Protein AF-A0A6I2H4P9-F1 (afdb_monomer_lite)

pLDDT: mean 75.86, std 18.25, range [36.5, 96.69]

Foldseek 3Di:
DDLLVLLLVQLVVLLVLLVCLLVCLVVLCVLLVVPPCSVVSNVLSVQSNVLSVCSNPDPQNLVSLVSLLVSLVVVLVVLVVSQVPDDPNNVSSVVVNVVSVVSNVSSVVSNVVSVPDPCPPPPPPPPPPPDPPPDPDDDPPVPPPPCPVVPPDPPPPPPPPDDVVNVVVVVVVVCVVVVPDDPVPPPDDD

Secondary structure (DSSP, 8-state):
--HHHHHHHHHHHHHHHHHHHHHHHHHHHHHTT--S-HHHHHHHHHHHHHHHHHHHH-S-HHHHHHHHHHHHHHHHHHHHHHHHH--TTHHHHHHHHHHHHHHHHHHHHHHHHTT-S--------PPPPS---------GGGGTTSSTTS-------------HHHHHHHHHHHHHHHTPPPGGGGS---

Sequence (190 aa):
MDRNRLARGLGWMSVGLGLTDLVLAEGLCRRLALGRRAALVRVMGARELASGLGLLMSRRPRSWVLARVAGDALDLSLLGAALSRRRRARAWQLGTLAGAVGLTLLDVYAASTFAEGPRRPERARAPLPEDLSPAPYAPAESWRGSGLAEDVGVAHEETAEEDPAAREQRMREAQRRLGLPDPDSRVSHV

Structure (mmCIF, N/CA/C/O backbone):
data_AF-A0A6I2H4P9-F1
#
_entry.id   AF-A0A6I2H4P9-F1
#
loop_
_atom_site.group_PDB
_atom_site.id
_atom_site.type_symbol
_atom_site.label_atom_id
_atom_site.label_alt_id
_atom_site.label_comp_id
_atom_site.label_asym_id
_atom_site.label_entity_id
_atom_site.label_seq_id
_atom_site.pdbx_PDB_ins_code
_atom_site.Cartn_x
_atom_site.Cartn_y
_atom_site.Cartn_z
_atom_site.occupancy
_atom_site.B_iso_or_equiv
_atom_site.auth_seq_id
_atom_site.auth_comp_id
_atom_site.auth_asym_id
_atom_site.auth_atom_id
_atom_site.pdbx_PDB_model_num
ATOM 1 N N . MET A 1 1 ? 10.217 10.898 -16.338 1.00 60.75 1 MET A N 1
ATOM 2 C CA . MET A 1 1 ? 10.751 10.147 -15.180 1.00 60.75 1 MET A CA 1
ATOM 3 C C . MET A 1 1 ? 11.266 8.809 -15.686 1.00 60.75 1 MET A C 1
ATOM 5 O O . MET A 1 1 ? 10.540 8.160 -16.429 1.00 60.75 1 MET A O 1
ATOM 9 N N . ASP A 1 2 ? 12.490 8.408 -15.340 1.00 85.25 2 ASP A N 1
ATOM 10 C CA . ASP A 1 2 ? 13.051 7.135 -15.816 1.00 85.25 2 ASP A CA 1
ATOM 11 C C . ASP A 1 2 ? 12.233 5.945 -15.299 1.00 85.25 2 ASP A C 1
ATOM 13 O O . ASP A 1 2 ? 11.983 5.834 -14.094 1.00 85.25 2 ASP A O 1
ATOM 17 N N . ARG A 1 3 ? 11.883 5.006 -16.187 1.00 83.56 3 ARG A N 1
ATOM 18 C CA . ARG A 1 3 ? 11.150 3.768 -15.846 1.00 83.56 3 ARG A CA 1
ATOM 19 C C . ARG A 1 3 ? 11.810 2.993 -14.704 1.00 83.56 3 ARG A C 1
ATOM 21 O O . ARG A 1 3 ? 11.129 2.464 -13.829 1.00 83.56 3 ARG A O 1
ATOM 28 N N . ASN A 1 4 ? 13.142 2.972 -14.683 1.00 85.06 4 ASN A N 1
ATOM 29 C CA . ASN A 1 4 ? 13.912 2.269 -13.661 1.00 85.06 4 ASN A CA 1
ATOM 30 C C . ASN A 1 4 ? 13.857 2.981 -12.297 1.00 85.06 4 ASN A C 1
ATOM 32 O O . ASN A 1 4 ? 13.766 2.328 -11.259 1.00 85.06 4 ASN A O 1
ATOM 36 N N . ARG A 1 5 ? 13.852 4.322 -12.283 1.00 88.19 5 ARG A N 1
ATOM 37 C CA . ARG A 1 5 ? 13.673 5.106 -11.049 1.00 88.19 5 ARG A CA 1
ATOM 38 C C . ARG A 1 5 ? 12.261 4.936 -10.493 1.00 88.19 5 ARG A C 1
ATOM 40 O O . ARG A 1 5 ? 12.119 4.737 -9.292 1.00 88.19 5 ARG A O 1
ATOM 47 N N . LEU A 1 6 ? 11.245 4.945 -11.361 1.00 88.94 6 LEU A N 1
ATOM 48 C CA . LEU A 1 6 ? 9.854 4.705 -10.969 1.00 88.94 6 LEU A CA 1
ATOM 49 C C . LEU A 1 6 ? 9.678 3.309 -10.355 1.00 88.94 6 LEU A C 1
ATOM 51 O O . LEU A 1 6 ? 9.129 3.196 -9.264 1.00 88.94 6 LEU A O 1
ATOM 55 N N . ALA A 1 7 ? 10.213 2.261 -10.996 1.00 87.88 7 ALA A N 1
ATOM 56 C CA . ALA A 1 7 ? 10.183 0.904 -10.447 1.00 87.88 7 ALA A CA 1
ATOM 57 C C . ALA A 1 7 ? 10.887 0.821 -9.080 1.00 87.88 7 ALA A C 1
ATOM 59 O O . ALA A 1 7 ? 10.347 0.278 -8.122 1.00 87.88 7 ALA A O 1
ATOM 60 N N . ARG A 1 8 ? 12.077 1.410 -8.930 1.00 90.88 8 ARG A N 1
ATOM 61 C CA . ARG A 1 8 ? 12.774 1.386 -7.633 1.00 90.88 8 ARG A CA 1
ATOM 62 C C . ARG A 1 8 ? 12.010 2.148 -6.550 1.00 90.88 8 ARG A C 1
ATOM 64 O O . ARG A 1 8 ? 11.929 1.659 -5.428 1.00 90.88 8 ARG A O 1
ATOM 71 N N . GLY A 1 9 ? 11.426 3.298 -6.886 1.00 92.56 9 GLY A N 1
ATOM 72 C CA . GLY A 1 9 ? 10.600 4.082 -5.966 1.00 92.56 9 GLY A CA 1
ATOM 73 C C . GLY A 1 9 ? 9.381 3.302 -5.470 1.00 92.56 9 GLY A C 1
ATOM 74 O O . GLY A 1 9 ? 9.180 3.186 -4.265 1.00 92.56 9 GLY A O 1
ATOM 75 N N . LEU A 1 10 ? 8.626 2.692 -6.388 1.00 91.25 10 LEU A N 1
ATOM 76 C CA . LEU A 1 10 ? 7.474 1.847 -6.054 1.00 91.25 10 LEU A CA 1
ATOM 77 C C . LEU A 1 10 ? 7.875 0.608 -5.249 1.00 91.25 10 LEU A C 1
ATOM 79 O O . LEU A 1 10 ? 7.194 0.246 -4.293 1.00 91.25 10 LEU A O 1
ATOM 83 N N . GLY A 1 11 ? 8.999 -0.018 -5.602 1.00 91.62 11 GLY A N 1
ATOM 84 C CA . GLY A 1 11 ? 9.540 -1.164 -4.880 1.00 91.62 11 GLY A CA 1
ATOM 85 C C . GLY A 1 11 ? 9.829 -0.838 -3.415 1.00 91.62 11 GLY A C 1
ATOM 86 O O . GLY A 1 11 ? 9.332 -1.518 -2.519 1.00 91.62 11 GLY A O 1
ATOM 87 N N . TRP A 1 12 ? 10.562 0.249 -3.162 1.00 96.12 12 TRP A N 1
ATOM 88 C CA . TRP A 1 12 ? 10.866 0.698 -1.800 1.00 96.12 12 TRP A CA 1
ATOM 89 C C . TRP A 1 12 ? 9.635 1.173 -1.029 1.00 96.12 12 TRP A C 1
ATOM 91 O O . TRP A 1 12 ? 9.514 0.871 0.158 1.00 96.12 12 TRP A O 1
ATOM 101 N N . MET A 1 13 ? 8.701 1.856 -1.695 1.00 93.38 13 MET A N 1
ATOM 102 C CA . MET A 1 13 ? 7.420 2.243 -1.102 1.00 93.38 13 MET A CA 1
ATOM 103 C C . MET A 1 13 ? 6.644 1.012 -0.611 1.00 93.38 13 MET A C 1
ATOM 105 O O . MET A 1 13 ? 6.209 0.983 0.538 1.00 93.38 13 MET A O 1
ATOM 109 N N . SER A 1 14 ? 6.543 -0.031 -1.443 1.00 91.44 14 SER A N 1
ATOM 110 C CA . SER A 1 14 ? 5.907 -1.305 -1.079 1.00 91.44 14 SER A CA 1
ATOM 111 C C . SER A 1 14 ? 6.582 -1.962 0.121 1.00 91.44 14 SER A C 1
ATOM 113 O O . SER A 1 14 ? 5.910 -2.434 1.030 1.00 91.44 14 SER A O 1
ATOM 115 N N . VAL A 1 15 ? 7.919 -1.985 0.149 1.00 94.56 15 VAL A N 1
ATOM 116 C CA . VAL A 1 15 ? 8.663 -2.588 1.261 1.00 94.56 15 VAL A CA 1
ATOM 117 C C . VAL A 1 15 ? 8.363 -1.850 2.566 1.00 94.56 15 VAL A C 1
ATOM 119 O O . VAL A 1 15 ? 8.078 -2.488 3.579 1.00 94.56 15 VAL A O 1
ATOM 122 N N . GLY A 1 16 ? 8.369 -0.515 2.542 1.00 95.31 16 GLY A N 1
ATOM 123 C CA . GLY A 1 16 ? 8.036 0.300 3.710 1.00 95.31 16 GLY A CA 1
ATOM 124 C C . GLY A 1 16 ? 6.609 0.064 4.212 1.00 95.31 16 GLY A C 1
ATOM 125 O O . GLY A 1 16 ? 6.401 -0.135 5.412 1.00 95.31 16 GLY A O 1
ATOM 126 N N . LEU A 1 17 ? 5.630 0.035 3.305 1.00 92.25 17 LEU A N 1
ATOM 127 C CA . LEU A 1 17 ? 4.228 -0.223 3.647 1.00 92.25 17 LEU A CA 1
ATOM 128 C C . LEU A 1 17 ? 4.022 -1.645 4.169 1.00 92.25 17 LEU A C 1
ATOM 130 O O . LEU A 1 17 ? 3.444 -1.826 5.238 1.00 92.25 17 LEU A O 1
ATOM 134 N N . GLY A 1 18 ? 4.588 -2.639 3.483 1.00 92.44 18 GLY A N 1
ATOM 135 C CA . GLY A 1 18 ? 4.513 -4.037 3.883 1.00 92.44 18 GLY A CA 1
ATOM 136 C C . GLY A 1 18 ? 5.084 -4.281 5.278 1.00 92.44 18 GLY A C 1
ATOM 137 O O . GLY A 1 18 ? 4.447 -4.928 6.108 1.00 92.44 18 GLY A O 1
ATOM 138 N N . LEU A 1 19 ? 6.245 -3.694 5.587 1.00 96.50 19 LEU A N 1
ATOM 139 C CA . LEU A 1 19 ? 6.829 -3.746 6.932 1.00 96.50 19 LEU A CA 1
ATOM 140 C C . LEU A 1 19 ? 5.949 -3.051 7.974 1.00 96.50 19 LEU A C 1
ATOM 142 O O . LEU A 1 19 ? 5.775 -3.571 9.077 1.00 96.50 19 LEU A O 1
ATOM 146 N N . THR A 1 20 ? 5.376 -1.898 7.628 1.00 95.19 20 THR A N 1
ATOM 147 C CA . THR A 1 20 ? 4.478 -1.155 8.519 1.00 95.19 20 THR A CA 1
ATOM 148 C C . THR A 1 20 ? 3.259 -1.999 8.881 1.00 95.19 20 THR A C 1
ATOM 150 O O . THR A 1 20 ? 2.934 -2.122 10.061 1.00 95.19 20 THR A O 1
ATOM 153 N N . ASP A 1 21 ? 2.631 -2.646 7.904 1.00 92.56 21 ASP A N 1
ATOM 154 C CA . ASP A 1 21 ? 1.471 -3.507 8.128 1.00 92.56 21 ASP A CA 1
ATOM 155 C C . ASP A 1 21 ? 1.830 -4.772 8.915 1.00 92.56 21 ASP A C 1
ATOM 157 O O . ASP A 1 21 ? 1.076 -5.185 9.797 1.00 92.56 21 ASP A O 1
ATOM 161 N N . LEU A 1 22 ? 3.004 -5.362 8.676 1.00 94.44 22 LEU A N 1
ATOM 162 C CA . LEU A 1 22 ? 3.473 -6.534 9.419 1.00 94.44 22 LEU A CA 1
ATOM 163 C C . LEU A 1 22 ? 3.725 -6.226 10.902 1.00 94.44 22 LEU A C 1
ATOM 165 O O . LEU A 1 22 ? 3.290 -6.981 11.781 1.00 94.44 22 LEU A O 1
ATOM 169 N N . VAL A 1 23 ? 4.407 -5.112 11.182 1.00 96.69 23 VAL A N 1
ATOM 170 C CA . VAL A 1 23 ? 4.836 -4.730 12.536 1.00 96.69 23 VAL A CA 1
ATOM 171 C C . VAL A 1 23 ? 3.706 -4.045 13.306 1.00 96.69 23 VAL A C 1
ATOM 173 O O . VAL A 1 23 ? 3.479 -4.342 14.480 1.00 96.69 23 VAL A O 1
ATOM 176 N N . LEU A 1 24 ? 2.956 -3.151 12.657 1.00 95.50 24 LEU A N 1
ATOM 177 C CA . LEU A 1 24 ? 1.956 -2.295 13.301 1.00 95.50 24 LEU A CA 1
ATOM 178 C C . LEU A 1 24 ? 0.510 -2.774 13.116 1.00 95.50 24 LEU A C 1
ATOM 180 O O . LEU A 1 24 ? -0.407 -2.054 13.521 1.00 95.50 24 LEU A O 1
ATOM 184 N N . ALA A 1 25 ? 0.276 -3.984 12.593 1.00 93.12 25 ALA A N 1
ATOM 185 C CA . ALA A 1 25 ? -1.061 -4.544 12.352 1.00 93.12 25 ALA A CA 1
ATOM 186 C C . ALA A 1 25 ? -2.049 -4.361 13.518 1.00 93.12 25 ALA A C 1
ATOM 188 O O . ALA A 1 25 ? -3.186 -3.934 13.307 1.00 93.12 25 ALA A O 1
ATOM 189 N N . GLU A 1 26 ? -1.633 -4.650 14.757 1.00 92.69 26 GLU A N 1
ATOM 190 C CA . GLU A 1 26 ? -2.500 -4.487 15.935 1.00 92.69 26 GLU A CA 1
ATOM 191 C C . GLU A 1 26 ? -2.859 -3.014 16.177 1.00 92.69 26 GLU A C 1
ATOM 193 O O . GLU A 1 26 ? -4.002 -2.678 16.494 1.00 92.69 26 GLU A O 1
ATOM 198 N N . GLY A 1 27 ? -1.887 -2.113 16.014 1.00 92.25 27 GLY A N 1
ATOM 199 C CA . GLY A 1 27 ? -2.080 -0.672 16.163 1.00 92.25 27 GLY A CA 1
ATOM 200 C C . GLY A 1 27 ? -3.008 -0.105 15.092 1.00 92.25 27 GLY A C 1
ATOM 201 O O . GLY A 1 27 ? -3.932 0.644 15.417 1.00 92.25 27 GLY A O 1
ATOM 202 N N . LEU A 1 28 ? -2.815 -0.519 13.839 1.00 90.00 28 LEU A N 1
ATOM 203 C CA . LEU A 1 28 ? -3.669 -0.154 12.710 1.00 90.00 28 LEU A CA 1
ATOM 204 C C . LEU A 1 28 ? -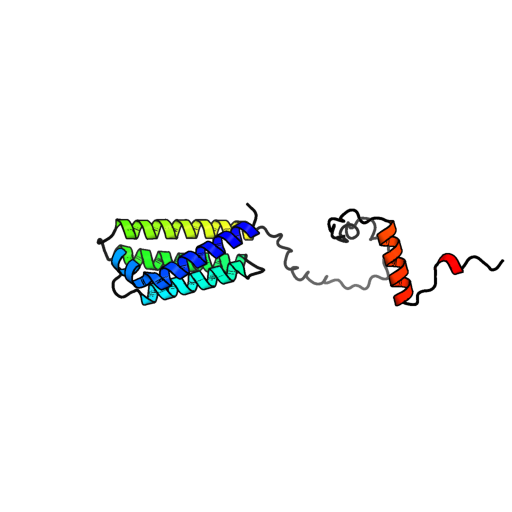5.100 -0.656 12.917 1.00 90.00 28 LEU A C 1
ATOM 206 O O . LEU A 1 28 ? -6.045 0.120 12.786 1.00 90.00 28 LEU A O 1
ATOM 210 N N . CYS A 1 29 ? -5.278 -1.907 13.350 1.00 90.94 29 CYS A N 1
ATOM 211 C CA . CYS A 1 29 ? -6.605 -2.455 13.633 1.00 90.94 29 CYS A CA 1
ATOM 212 C C . CYS A 1 29 ? -7.338 -1.692 14.742 1.00 90.94 29 CYS A C 1
ATOM 214 O O . CYS A 1 29 ? -8.551 -1.484 14.637 1.00 90.94 29 CYS A O 1
ATOM 216 N N . ARG A 1 30 ? -6.622 -1.243 15.783 1.00 90.56 30 ARG A N 1
ATOM 217 C CA . ARG A 1 30 ? -7.194 -0.385 16.832 1.00 90.56 30 ARG A CA 1
ATOM 218 C C . ARG A 1 30 ? -7.592 0.985 16.284 1.00 90.56 30 ARG A C 1
ATOM 220 O O . ARG A 1 30 ? -8.730 1.398 16.496 1.00 90.56 30 ARG A O 1
ATOM 227 N N . ARG A 1 31 ? -6.700 1.659 15.547 1.00 90.25 31 ARG A N 1
ATOM 228 C CA . ARG A 1 31 ? -6.951 2.998 14.977 1.00 90.25 31 ARG A CA 1
ATOM 229 C C . ARG A 1 31 ? -8.092 3.001 13.964 1.00 90.25 31 ARG A C 1
ATOM 231 O O . ARG A 1 31 ? -8.901 3.917 13.970 1.00 90.25 31 ARG A O 1
ATOM 238 N N . LEU A 1 32 ? -8.191 1.958 13.146 1.00 87.06 32 LEU A N 1
ATOM 239 C CA . LEU A 1 32 ? -9.218 1.810 12.112 1.00 87.06 32 LEU A CA 1
ATOM 240 C C . LEU A 1 32 ? -10.498 1.130 12.623 1.00 87.06 32 LEU A C 1
ATOM 242 O O . LEU A 1 32 ? -11.439 0.924 11.855 1.00 87.06 32 LEU A O 1
ATOM 246 N N . ALA A 1 33 ? -10.552 0.780 13.914 1.00 87.88 33 ALA A N 1
ATOM 247 C CA . ALA A 1 33 ? -11.660 0.066 14.546 1.00 87.88 33 ALA A CA 1
ATOM 248 C C . ALA A 1 33 ? -12.047 -1.249 13.826 1.00 87.88 33 ALA A C 1
ATOM 250 O O . ALA A 1 33 ? -13.223 -1.637 13.801 1.00 87.88 33 ALA A O 1
ATOM 251 N N . LEU A 1 34 ? -11.053 -1.956 13.272 1.00 84.81 34 LEU A N 1
ATOM 252 C CA . LEU A 1 34 ? -11.212 -3.186 12.483 1.00 84.81 34 LEU A CA 1
ATOM 253 C C . LEU A 1 34 ? -11.416 -4.449 13.340 1.00 84.81 34 LEU A C 1
ATOM 255 O O . LEU A 1 34 ? -11.795 -5.495 12.814 1.00 84.81 34 LEU A O 1
ATOM 259 N N . GLY A 1 35 ? -11.230 -4.363 14.660 1.00 84.31 35 GLY A N 1
ATOM 260 C CA . GLY A 1 35 ? -11.362 -5.506 15.570 1.00 84.31 35 GLY A CA 1
ATOM 261 C C . GLY A 1 35 ? -10.210 -6.504 15.421 1.00 84.31 35 GLY A C 1
ATOM 262 O O . GLY A 1 35 ? -9.077 -6.111 15.162 1.00 84.31 35 GLY A O 1
ATOM 263 N N . ARG A 1 36 ? -10.489 -7.805 15.575 1.00 86.12 36 ARG A N 1
ATOM 264 C CA . ARG A 1 36 ? -9.490 -8.894 15.513 1.00 86.12 36 ARG A CA 1
ATOM 265 C C . ARG A 1 36 ? -9.115 -9.259 14.067 1.00 86.12 36 ARG A C 1
ATOM 267 O O . ARG A 1 36 ? -9.276 -10.400 13.652 1.00 86.12 36 ARG A O 1
ATOM 274 N N . ARG A 1 37 ? -8.660 -8.278 13.283 1.00 90.06 37 ARG A N 1
ATOM 275 C CA . ARG A 1 37 ? -8.270 -8.443 11.866 1.00 90.06 37 ARG A CA 1
ATOM 276 C C . ARG A 1 37 ? -6.771 -8.281 11.619 1.00 90.06 37 ARG A C 1
ATOM 278 O O . ARG A 1 37 ? -6.349 -8.243 10.471 1.00 90.06 37 ARG A O 1
ATOM 285 N N . ALA A 1 38 ? -5.961 -8.237 12.673 1.00 91.31 38 ALA A N 1
ATOM 286 C CA . ALA A 1 38 ? -4.521 -8.030 12.557 1.00 91.31 38 ALA A CA 1
ATOM 287 C C . ALA A 1 38 ? -3.826 -9.108 11.708 1.00 91.31 38 ALA A C 1
ATOM 289 O O . ALA A 1 38 ? -2.879 -8.800 10.997 1.00 91.31 38 ALA A O 1
ATOM 290 N N . ALA A 1 39 ? -4.321 -10.351 11.714 1.00 93.69 39 ALA A N 1
ATOM 291 C CA . ALA A 1 39 ? -3.829 -11.399 10.817 1.00 93.69 39 ALA A CA 1
ATOM 292 C C . ALA A 1 39 ? -4.047 -11.052 9.333 1.00 93.69 39 ALA A C 1
ATOM 294 O O . ALA A 1 39 ? -3.128 -11.204 8.539 1.00 93.69 39 ALA A O 1
ATOM 295 N N . LEU A 1 40 ? -5.223 -10.521 8.973 1.00 91.44 40 LEU A N 1
ATOM 296 C CA . LEU A 1 40 ? -5.499 -10.076 7.604 1.00 91.44 40 LEU A CA 1
ATOM 297 C C . LEU A 1 40 ? -4.573 -8.923 7.211 1.00 91.44 40 LEU A C 1
ATOM 299 O O . LEU A 1 40 ? -3.965 -8.986 6.154 1.00 91.44 40 LEU A O 1
ATOM 303 N N . VAL A 1 41 ? -4.402 -7.923 8.085 1.00 92.12 41 VAL A N 1
ATOM 304 C CA . VAL A 1 41 ? -3.485 -6.794 7.830 1.00 92.12 41 VAL A CA 1
ATOM 305 C C . VAL A 1 41 ? -2.051 -7.282 7.602 1.00 92.12 41 VAL A C 1
ATOM 307 O O . VAL A 1 41 ? -1.408 -6.846 6.658 1.00 92.12 41 VAL A O 1
ATOM 310 N N . ARG A 1 42 ? -1.569 -8.257 8.385 1.00 94.94 42 ARG A N 1
ATOM 311 C CA . ARG A 1 42 ? -0.244 -8.867 8.172 1.00 94.94 42 ARG A CA 1
ATOM 312 C C . ARG A 1 42 ? -0.131 -9.590 6.830 1.00 94.94 42 ARG A C 1
ATOM 314 O O . ARG A 1 42 ? 0.917 -9.513 6.203 1.00 94.94 42 ARG A O 1
ATOM 321 N N . VAL A 1 43 ? -1.183 -10.277 6.378 1.00 94.69 43 VAL A N 1
ATOM 322 C CA . VAL A 1 43 ? -1.197 -10.921 5.052 1.00 94.69 43 VAL A CA 1
ATOM 323 C C . VAL A 1 43 ? -1.102 -9.875 3.941 1.00 94.69 43 VAL A C 1
ATOM 325 O O . VAL A 1 43 ? -0.316 -10.061 3.013 1.00 94.69 43 VAL A O 1
ATOM 328 N N . MET A 1 44 ? -1.825 -8.756 4.060 1.00 90.62 44 MET A N 1
ATOM 329 C CA . MET A 1 44 ? -1.710 -7.646 3.103 1.00 90.62 44 MET A CA 1
ATOM 330 C C . MET A 1 44 ? -0.295 -7.060 3.120 1.00 90.62 44 MET A C 1
ATOM 332 O O . MET A 1 44 ? 0.318 -6.901 2.069 1.00 90.62 44 MET A O 1
ATOM 336 N N . GLY A 1 45 ? 0.275 -6.865 4.313 1.00 92.44 45 GLY A N 1
ATOM 337 C CA . GLY A 1 45 ? 1.650 -6.402 4.468 1.00 92.44 45 GLY A CA 1
ATOM 338 C C . GLY A 1 45 ? 2.683 -7.345 3.847 1.00 92.44 45 GLY A C 1
ATOM 339 O O . GLY A 1 45 ? 3.599 -6.902 3.159 1.00 92.44 45 GLY A O 1
ATOM 340 N N . ALA A 1 46 ? 2.517 -8.660 4.015 1.00 95.50 46 ALA A N 1
ATOM 341 C CA . ALA A 1 46 ? 3.373 -9.660 3.376 1.00 95.50 46 ALA A CA 1
ATOM 342 C C . ALA A 1 46 ? 3.254 -9.628 1.842 1.00 95.50 46 ALA A C 1
ATOM 344 O O . ALA A 1 46 ? 4.268 -9.726 1.150 1.00 95.50 46 ALA A O 1
ATOM 345 N N . ARG A 1 47 ? 2.034 -9.458 1.308 1.00 93.12 47 ARG A N 1
ATOM 346 C CA . ARG A 1 47 ? 1.781 -9.297 -0.135 1.00 93.12 47 ARG A CA 1
ATOM 347 C C . ARG A 1 47 ? 2.503 -8.071 -0.689 1.00 93.12 47 ARG A C 1
ATOM 349 O O . ARG A 1 47 ? 3.134 -8.161 -1.743 1.00 93.12 47 ARG A O 1
ATOM 356 N N . GLU A 1 48 ? 2.410 -6.948 0.012 1.00 92.00 48 GLU A N 1
ATOM 357 C CA . GLU A 1 48 ? 3.019 -5.687 -0.404 1.00 92.00 48 GLU A CA 1
ATOM 358 C C . GLU A 1 48 ? 4.551 -5.782 -0.335 1.00 92.00 48 GLU A C 1
ATOM 360 O O . GLU A 1 48 ? 5.242 -5.479 -1.304 1.00 92.00 48 GLU A O 1
ATOM 365 N N . LEU A 1 49 ? 5.098 -6.375 0.730 1.00 93.44 49 LEU A N 1
ATOM 366 C CA . LEU A 1 49 ? 6.529 -6.669 0.831 1.00 93.44 49 LEU A CA 1
ATOM 367 C C . LEU A 1 49 ? 7.017 -7.542 -0.340 1.00 93.44 49 LEU A C 1
ATOM 369 O O . LEU A 1 49 ? 8.008 -7.211 -0.991 1.00 93.44 49 LEU A O 1
ATOM 373 N N . ALA A 1 50 ? 6.311 -8.638 -0.632 1.00 92.69 50 ALA A N 1
ATOM 374 C CA . ALA A 1 50 ? 6.658 -9.546 -1.723 1.00 92.69 50 ALA A CA 1
ATOM 375 C C . ALA A 1 50 ? 6.597 -8.848 -3.090 1.00 92.69 50 ALA A C 1
ATOM 377 O O . ALA A 1 50 ? 7.491 -9.031 -3.916 1.00 92.69 50 ALA A O 1
ATOM 378 N N . SER A 1 51 ? 5.583 -8.008 -3.310 1.00 89.44 51 SER A N 1
ATOM 379 C CA . SER A 1 51 ? 5.431 -7.231 -4.544 1.00 89.44 51 SER A CA 1
ATOM 380 C C . SER A 1 51 ? 6.543 -6.188 -4.698 1.00 89.44 51 SER A C 1
ATOM 382 O O . SER A 1 51 ? 7.076 -6.019 -5.794 1.00 89.44 51 SER A O 1
ATOM 384 N N . GLY A 1 52 ? 6.949 -5.539 -3.602 1.00 90.56 52 GLY A N 1
ATOM 385 C CA . GLY A 1 52 ? 8.076 -4.607 -3.562 1.00 90.56 52 GLY A CA 1
ATOM 386 C C . GLY A 1 52 ? 9.408 -5.253 -3.892 1.00 90.56 52 GLY A C 1
ATOM 387 O O . GLY A 1 52 ? 10.126 -4.778 -4.772 1.00 90.56 52 GLY A O 1
ATOM 388 N N . LEU A 1 53 ? 9.717 -6.368 -3.226 1.00 93.06 53 LEU A N 1
ATOM 389 C CA . LEU A 1 53 ? 10.915 -7.158 -3.509 1.00 93.06 53 LEU A CA 1
ATOM 390 C C . LEU A 1 53 ? 10.906 -7.663 -4.955 1.00 93.06 53 LEU A C 1
ATOM 392 O O . LEU A 1 53 ? 11.911 -7.548 -5.655 1.00 93.06 53 LEU A O 1
ATOM 396 N N . GLY A 1 54 ? 9.750 -8.123 -5.438 1.00 89.62 54 GLY A N 1
ATOM 397 C CA . GLY A 1 54 ? 9.540 -8.488 -6.832 1.00 89.62 54 GLY A CA 1
ATOM 398 C C . GLY A 1 54 ? 9.856 -7.344 -7.797 1.00 89.62 54 GLY A C 1
ATOM 399 O O . GLY A 1 54 ? 10.597 -7.549 -8.756 1.00 89.62 54 GLY A O 1
ATOM 400 N N . LEU A 1 55 ? 9.386 -6.121 -7.527 1.00 89.06 55 LEU A N 1
ATOM 401 C CA . LEU A 1 55 ? 9.707 -4.942 -8.345 1.00 89.06 55 LEU A CA 1
ATOM 402 C C . LEU A 1 55 ? 11.208 -4.615 -8.335 1.00 89.06 55 LEU A C 1
ATOM 404 O O . LEU A 1 55 ? 11.765 -4.293 -9.382 1.00 89.06 55 LEU A O 1
ATOM 408 N N . LEU A 1 56 ? 11.853 -4.696 -7.167 1.00 91.12 56 LEU A N 1
ATOM 409 C CA . LEU A 1 56 ? 13.271 -4.361 -6.993 1.00 91.12 56 LEU A CA 1
ATOM 410 C C . LEU A 1 56 ? 14.208 -5.381 -7.653 1.00 91.12 56 LEU A C 1
ATOM 412 O O . LEU A 1 56 ? 15.284 -5.008 -8.119 1.00 91.12 56 LEU A O 1
ATOM 416 N N . MET A 1 5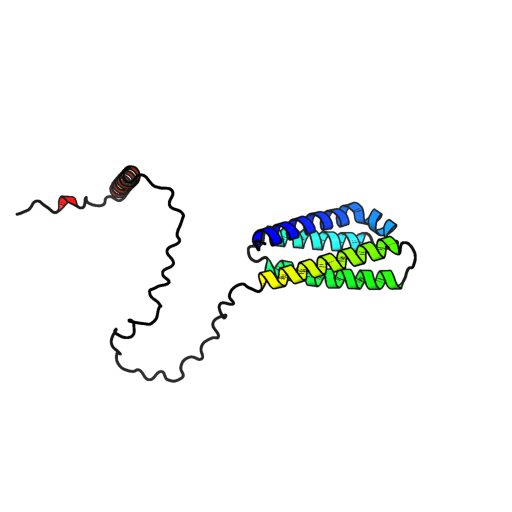7 ? 13.808 -6.652 -7.691 1.00 90.19 57 MET A N 1
ATOM 417 C CA . MET A 1 57 ? 14.627 -7.754 -8.205 1.00 90.19 57 MET A CA 1
ATOM 418 C C . MET A 1 57 ? 14.299 -8.124 -9.660 1.00 90.19 57 MET A C 1
ATOM 420 O O . MET A 1 57 ? 15.070 -8.835 -10.308 1.00 90.19 57 MET A O 1
ATOM 424 N N . SER A 1 58 ? 13.159 -7.680 -10.195 1.00 83.25 58 SER A N 1
ATOM 425 C CA . SER A 1 58 ? 12.687 -8.119 -11.508 1.00 83.25 58 SER A CA 1
ATOM 426 C C . SER A 1 58 ? 13.312 -7.350 -12.668 1.00 83.25 58 SER A C 1
ATOM 428 O O . SER A 1 58 ? 13.307 -6.124 -12.723 1.00 83.25 58 SER A O 1
ATOM 430 N N . ARG A 1 59 ? 13.723 -8.100 -13.696 1.00 78.06 59 ARG A N 1
ATOM 431 C CA . ARG A 1 59 ? 14.068 -7.564 -15.026 1.00 78.06 59 ARG A CA 1
ATOM 432 C C . ARG A 1 59 ? 12.831 -7.184 -15.856 1.00 78.06 59 ARG A C 1
ATOM 434 O O . ARG A 1 59 ? 12.956 -6.548 -16.896 1.00 78.06 59 ARG A O 1
ATOM 441 N N . ARG A 1 60 ? 11.634 -7.599 -15.421 1.00 80.50 60 ARG A N 1
ATOM 442 C CA . ARG A 1 60 ? 10.330 -7.318 -16.046 1.00 80.50 60 ARG A CA 1
ATOM 443 C C . ARG A 1 60 ? 9.395 -6.677 -15.008 1.00 80.50 60 ARG A C 1
ATOM 445 O O . ARG A 1 60 ? 8.574 -7.378 -14.410 1.00 80.50 60 ARG A O 1
ATOM 452 N N . PRO A 1 61 ? 9.508 -5.361 -14.761 1.00 84.12 61 PRO A N 1
ATOM 453 C CA . PRO A 1 61 ? 8.751 -4.679 -13.707 1.00 84.12 61 PRO A CA 1
ATOM 454 C C . PRO A 1 61 ? 7.236 -4.658 -13.965 1.00 84.12 61 PRO A C 1
ATOM 456 O O . PRO A 1 61 ? 6.454 -4.686 -13.020 1.00 84.12 61 PRO A O 1
ATOM 459 N N . ARG A 1 62 ? 6.805 -4.696 -15.236 1.00 86.44 62 ARG A N 1
ATOM 460 C CA . ARG A 1 62 ? 5.388 -4.615 -15.636 1.00 86.44 62 ARG A CA 1
ATOM 461 C C . ARG A 1 62 ? 4.485 -5.631 -14.928 1.00 86.44 62 ARG A C 1
ATOM 463 O O . ARG A 1 62 ? 3.422 -5.253 -14.449 1.00 86.44 62 ARG A O 1
ATOM 470 N N . SER A 1 63 ? 4.886 -6.901 -14.870 1.00 87.44 63 SER A N 1
ATOM 471 C CA . SER A 1 63 ? 4.052 -7.962 -14.285 1.00 87.44 63 SER A CA 1
ATOM 472 C C . SER A 1 63 ? 3.808 -7.739 -12.796 1.00 87.44 63 SER A C 1
ATOM 474 O O . SER A 1 63 ? 2.703 -7.954 -12.310 1.00 87.44 63 SER A O 1
ATOM 476 N N . TRP A 1 64 ? 4.823 -7.250 -12.085 1.00 89.94 64 TRP A N 1
ATOM 477 C CA . TRP A 1 64 ? 4.715 -6.956 -10.664 1.00 89.94 64 TRP A CA 1
ATOM 478 C C . TRP A 1 64 ? 3.895 -5.695 -10.390 1.00 89.94 64 TRP A C 1
ATOM 480 O O . TRP A 1 64 ? 3.118 -5.680 -9.444 1.00 89.94 64 TRP A O 1
ATOM 490 N N . VAL A 1 65 ? 3.984 -4.670 -11.244 1.00 88.12 65 VAL A N 1
ATOM 491 C CA . VAL A 1 65 ? 3.105 -3.493 -11.141 1.00 88.12 65 VAL A CA 1
ATOM 492 C C . VAL A 1 65 ? 1.641 -3.881 -11.356 1.00 88.12 65 VAL A C 1
ATOM 494 O O . VAL A 1 65 ? 0.779 -3.463 -10.594 1.00 88.12 65 VAL A O 1
ATOM 497 N N . LEU A 1 66 ? 1.341 -4.740 -12.334 1.00 89.50 66 LEU A N 1
ATOM 498 C CA . LEU A 1 66 ? -0.024 -5.243 -12.524 1.00 89.50 66 LEU A CA 1
ATOM 499 C C . LEU A 1 66 ? -0.512 -6.073 -11.328 1.00 89.50 66 LEU A C 1
ATOM 501 O O . LEU A 1 66 ? -1.672 -5.954 -10.940 1.00 89.50 66 LEU A O 1
ATOM 505 N N . ALA A 1 67 ? 0.368 -6.875 -10.718 1.00 88.38 67 ALA A N 1
ATOM 506 C CA . ALA A 1 67 ? 0.045 -7.607 -9.496 1.00 88.38 67 ALA A CA 1
ATOM 507 C C . ALA A 1 67 ? -0.302 -6.658 -8.334 1.00 88.38 67 ALA A C 1
ATOM 509 O O . ALA A 1 67 ? -1.228 -6.943 -7.575 1.00 88.38 67 ALA A O 1
ATOM 510 N N . ARG A 1 68 ? 0.386 -5.511 -8.232 1.00 90.25 68 ARG A N 1
ATOM 511 C CA . ARG A 1 68 ? 0.053 -4.457 -7.263 1.00 90.25 68 ARG A CA 1
ATOM 512 C C . ARG A 1 68 ? -1.320 -3.852 -7.528 1.00 90.25 68 ARG A C 1
ATOM 514 O O . ARG A 1 68 ? -2.137 -3.866 -6.622 1.00 90.25 68 ARG A O 1
ATOM 521 N N . VAL A 1 69 ? -1.621 -3.447 -8.767 1.00 90.25 69 VAL A N 1
ATOM 522 C CA . VAL A 1 69 ? -2.946 -2.903 -9.137 1.00 90.25 69 VAL A CA 1
ATOM 523 C C . VAL A 1 69 ? -4.073 -3.874 -8.771 1.00 90.25 69 VAL A C 1
ATOM 525 O O . VAL A 1 69 ? -5.076 -3.474 -8.182 1.00 90.25 69 VAL A O 1
ATOM 528 N N . ALA A 1 70 ? -3.912 -5.158 -9.108 1.00 89.12 70 ALA A N 1
ATOM 529 C CA . ALA A 1 70 ? -4.896 -6.183 -8.765 1.00 89.12 70 ALA A CA 1
ATOM 530 C C . ALA A 1 70 ? -5.057 -6.329 -7.245 1.00 89.12 70 ALA A C 1
ATOM 532 O O . ALA A 1 70 ? -6.168 -6.489 -6.743 1.00 89.12 70 ALA A O 1
ATOM 533 N N . GLY A 1 71 ? -3.949 -6.251 -6.517 1.00 87.56 71 GLY A N 1
ATOM 534 C CA . GLY A 1 71 ? -3.944 -6.261 -5.069 1.00 87.56 71 GLY A CA 1
ATOM 535 C C . GLY A 1 71 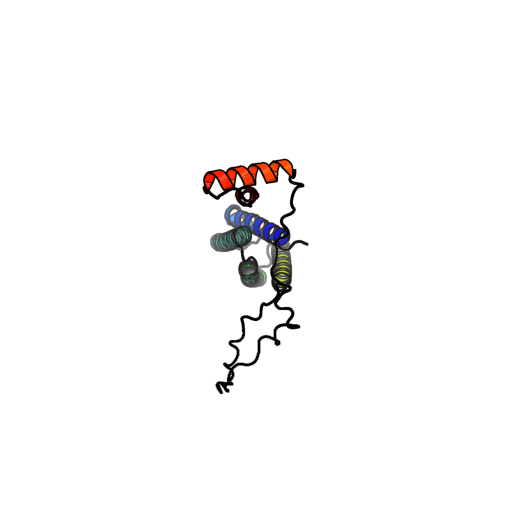? -4.637 -5.055 -4.447 1.00 87.56 71 GLY A C 1
ATOM 536 O O . GLY A 1 71 ? -5.522 -5.232 -3.622 1.00 87.56 71 GLY A O 1
ATOM 537 N N . ASP A 1 72 ? -4.330 -3.844 -4.894 1.00 90.56 72 ASP A N 1
ATOM 538 C CA . ASP A 1 72 ? -4.967 -2.628 -4.395 1.00 90.56 72 ASP A CA 1
ATOM 539 C C . ASP A 1 72 ? -6.481 -2.632 -4.631 1.00 90.56 72 ASP A C 1
ATOM 541 O O . ASP A 1 72 ? -7.252 -2.182 -3.783 1.00 90.56 72 ASP A O 1
ATOM 545 N N . ALA A 1 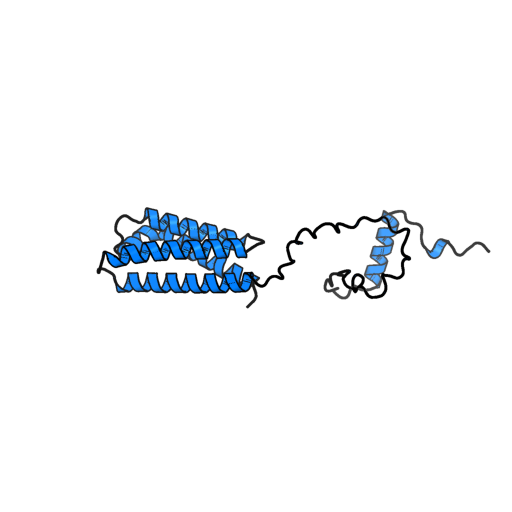73 ? -6.939 -3.203 -5.749 1.00 90.44 73 ALA A N 1
ATOM 546 C CA . ALA A 1 73 ? -8.364 -3.397 -5.994 1.00 90.44 73 ALA A CA 1
ATOM 547 C C . ALA A 1 73 ? -9.015 -4.302 -4.927 1.00 90.44 73 ALA A C 1
ATOM 549 O O . ALA A 1 73 ? -10.130 -4.022 -4.471 1.00 90.44 73 ALA A O 1
ATOM 550 N N . LEU A 1 74 ? -8.322 -5.358 -4.484 1.00 90.19 74 LEU A N 1
ATOM 551 C CA . LEU A 1 74 ? -8.776 -6.203 -3.373 1.00 90.19 74 LEU A CA 1
ATOM 552 C C . LEU A 1 74 ? -8.767 -5.431 -2.046 1.00 90.19 74 LEU A C 1
ATOM 554 O O . LEU A 1 74 ? -9.741 -5.508 -1.291 1.00 90.19 74 LEU A O 1
ATOM 558 N N . ASP A 1 75 ? -7.718 -4.652 -1.784 1.00 89.19 75 ASP A N 1
ATOM 559 C CA . ASP A 1 75 ? -7.549 -3.870 -0.555 1.00 89.19 75 ASP A CA 1
ATOM 560 C C . ASP A 1 75 ? -8.668 -2.828 -0.422 1.00 89.19 75 ASP A C 1
ATOM 562 O O . ASP A 1 75 ? -9.325 -2.735 0.620 1.00 89.19 75 ASP A O 1
ATOM 566 N N . LEU A 1 76 ? -8.961 -2.108 -1.509 1.00 91.31 76 LEU A N 1
ATOM 567 C CA . LEU A 1 76 ? -10.059 -1.147 -1.603 1.00 91.31 76 LEU A CA 1
ATOM 568 C C . LEU A 1 76 ? -11.424 -1.815 -1.430 1.00 91.31 76 LEU A C 1
ATOM 570 O O . LEU A 1 76 ? -12.284 -1.271 -0.733 1.00 91.31 76 LEU A O 1
ATOM 574 N N . SER A 1 77 ? -11.622 -3.005 -2.000 1.00 89.88 77 SER A N 1
ATOM 575 C CA . SER A 1 77 ? -12.862 -3.773 -1.831 1.00 89.88 77 SER A CA 1
ATOM 576 C C . SER A 1 77 ? -13.077 -4.160 -0.366 1.00 89.88 77 SER A C 1
ATOM 578 O O . SER A 1 77 ? -14.163 -3.970 0.194 1.00 89.88 77 SER A O 1
ATOM 580 N N . LEU A 1 78 ? -12.021 -4.646 0.294 1.00 86.56 78 LEU A N 1
ATOM 581 C CA . LEU A 1 78 ? -12.057 -5.026 1.702 1.00 86.56 78 LEU A CA 1
ATOM 582 C C . LEU A 1 78 ? -12.275 -3.809 2.612 1.00 86.56 78 LEU A C 1
ATOM 584 O O . LEU A 1 78 ? -13.048 -3.880 3.576 1.00 86.56 78 LEU A O 1
ATOM 588 N N . LEU A 1 79 ? -11.623 -2.688 2.304 1.00 86.00 79 LEU A N 1
ATOM 589 C CA . LEU A 1 79 ? -11.751 -1.449 3.059 1.00 86.00 79 LEU A CA 1
ATOM 590 C C . LEU A 1 79 ? -13.132 -0.810 2.873 1.00 86.00 79 LEU A C 1
ATOM 592 O O . LEU A 1 79 ? -13.743 -0.393 3.857 1.00 86.00 79 LEU A O 1
ATOM 596 N N . GLY A 1 80 ? -13.674 -0.814 1.654 1.00 86.38 80 GLY A N 1
ATOM 597 C CA . GLY A 1 80 ? -15.042 -0.383 1.358 1.00 86.38 80 GLY A CA 1
ATOM 598 C C . GLY A 1 80 ? -16.079 -1.206 2.129 1.00 86.38 80 GLY A C 1
ATOM 599 O O . GLY A 1 80 ? -16.962 -0.652 2.793 1.00 86.38 80 GLY A O 1
ATOM 600 N N . ALA A 1 81 ? -15.910 -2.532 2.160 1.00 83.88 81 ALA A N 1
ATOM 601 C CA . ALA A 1 81 ? -16.746 -3.411 2.971 1.00 83.88 81 ALA A CA 1
ATOM 602 C C . ALA A 1 81 ? -16.622 -3.105 4.478 1.00 83.88 81 ALA A C 1
ATOM 604 O O . ALA A 1 81 ? -17.623 -3.126 5.199 1.00 83.88 81 ALA A O 1
ATOM 605 N N . ALA A 1 82 ? -15.423 -2.780 4.973 1.00 80.31 82 ALA A N 1
ATOM 606 C CA . ALA A 1 82 ? -15.212 -2.404 6.373 1.00 80.31 82 ALA A CA 1
ATOM 607 C C . ALA A 1 82 ? -15.859 -1.050 6.735 1.00 80.31 82 ALA A C 1
ATOM 609 O O . ALA A 1 82 ? -16.496 -0.939 7.788 1.00 80.31 82 ALA A O 1
ATOM 610 N N . LEU A 1 83 ? -15.751 -0.057 5.848 1.00 79.88 83 LEU A N 1
ATOM 611 C CA . LEU A 1 83 ? -16.306 1.295 5.985 1.00 79.88 83 LEU A CA 1
ATOM 612 C C . LEU A 1 83 ? -17.838 1.324 6.030 1.00 79.88 83 LEU A C 1
ATOM 614 O O . LEU A 1 83 ? -18.425 2.138 6.748 1.00 79.88 83 LEU A O 1
ATOM 618 N N . SER A 1 84 ? -18.494 0.422 5.296 1.00 77.88 84 SER A N 1
ATOM 619 C CA . SER A 1 84 ? -19.961 0.332 5.265 1.00 77.88 84 SER A CA 1
ATOM 620 C C . SER A 1 84 ? -20.575 -0.064 6.617 1.00 77.88 84 SER A C 1
ATOM 622 O O . SER A 1 84 ? -21.708 0.305 6.920 1.00 77.88 84 SER A O 1
ATOM 624 N N . ARG A 1 85 ? -19.822 -0.775 7.472 1.00 71.38 85 ARG A N 1
ATOM 625 C CA . ARG A 1 85 ? -20.347 -1.389 8.705 1.00 71.38 85 ARG A CA 1
ATOM 626 C C . ARG A 1 85 ? -20.103 -0.570 9.972 1.00 71.38 85 ARG A C 1
ATOM 628 O O . ARG A 1 85 ? -20.680 -0.900 11.007 1.00 71.38 85 ARG A O 1
ATOM 635 N N . ARG A 1 86 ? -19.223 0.442 9.961 1.00 67.38 86 ARG A N 1
ATOM 636 C CA . ARG A 1 86 ? -18.791 1.140 11.191 1.00 67.38 86 ARG A CA 1
ATOM 637 C C . ARG A 1 86 ? -18.609 2.642 10.977 1.00 67.38 86 ARG A C 1
ATOM 639 O O . ARG A 1 86 ? -17.994 3.074 10.014 1.00 67.38 86 ARG A O 1
ATOM 646 N N . ARG A 1 87 ? -19.110 3.450 11.921 1.00 69.81 87 ARG A N 1
ATOM 647 C CA . ARG A 1 87 ? -18.918 4.918 11.933 1.00 69.81 87 ARG A CA 1
ATOM 648 C C . ARG A 1 87 ? -17.825 5.402 12.894 1.00 69.81 87 ARG A C 1
ATOM 650 O O . ARG A 1 87 ? -17.470 6.576 12.857 1.00 69.81 87 ARG A O 1
ATOM 657 N N . ARG A 1 88 ? -17.274 4.526 13.744 1.00 75.12 88 ARG A N 1
ATOM 658 C CA . ARG A 1 88 ? -16.135 4.867 14.617 1.00 75.12 88 ARG A CA 1
ATOM 659 C C . ARG A 1 88 ? -14.851 4.964 13.788 1.00 75.12 88 ARG A C 1
ATOM 661 O O . ARG A 1 88 ? -14.635 4.118 12.930 1.00 75.12 88 ARG A O 1
ATOM 668 N N . ALA A 1 89 ? -14.021 5.967 14.087 1.00 82.56 89 ALA A N 1
ATOM 669 C CA . ALA A 1 89 ? -12.744 6.255 13.420 1.00 82.56 89 ALA A CA 1
ATOM 670 C C . ALA A 1 89 ? -12.832 6.656 11.931 1.00 82.56 89 ALA A C 1
ATOM 672 O O . ALA A 1 89 ? -11.896 6.436 11.164 1.00 82.56 89 ALA A O 1
ATOM 673 N N . ARG A 1 90 ? -13.934 7.297 11.522 1.00 85.25 90 ARG A N 1
ATOM 674 C CA . ARG A 1 90 ? -14.216 7.624 10.114 1.00 85.25 90 ARG A CA 1
ATOM 675 C C . ARG A 1 90 ? -13.129 8.465 9.436 1.00 85.25 90 ARG A C 1
ATOM 677 O O . ARG A 1 90 ? -12.812 8.194 8.289 1.00 85.25 90 ARG A O 1
ATOM 684 N N . ALA A 1 91 ? -12.517 9.418 10.144 1.00 89.06 91 ALA A N 1
ATOM 685 C CA . ALA A 1 91 ? -11.409 10.215 9.607 1.00 89.06 91 ALA A CA 1
ATOM 686 C C . ALA A 1 91 ? -10.193 9.348 9.234 1.00 89.06 91 ALA A C 1
ATOM 688 O O . ALA A 1 91 ? -9.688 9.442 8.121 1.00 89.06 91 ALA A O 1
ATOM 689 N N . TRP A 1 92 ? -9.775 8.446 10.129 1.00 88.50 92 TRP A N 1
ATOM 690 C CA . TRP A 1 92 ? -8.680 7.509 9.862 1.00 88.50 92 TRP A CA 1
ATOM 691 C C . TRP A 1 92 ? -9.014 6.559 8.716 1.00 88.50 92 TRP A C 1
ATOM 693 O O . TRP A 1 92 ? -8.188 6.349 7.838 1.00 88.50 92 TRP A O 1
ATOM 703 N N . GLN A 1 93 ? -10.233 6.020 8.692 1.00 88.75 93 GLN A N 1
ATOM 704 C CA . GLN A 1 93 ? -10.647 5.092 7.642 1.00 88.75 93 GLN A CA 1
ATOM 705 C C . GLN A 1 93 ? -10.736 5.767 6.265 1.00 88.75 93 GLN A C 1
ATOM 707 O O . GLN A 1 93 ? -10.329 5.170 5.272 1.00 88.75 93 GLN A O 1
ATOM 712 N N . LEU A 1 94 ? -11.229 7.010 6.198 1.00 90.06 94 LEU A N 1
ATOM 713 C CA . LEU A 1 94 ? -11.223 7.807 4.969 1.00 90.06 94 LEU A CA 1
ATOM 714 C C . LEU A 1 94 ? -9.797 8.157 4.534 1.00 90.06 94 LEU A C 1
ATOM 716 O O . LEU A 1 94 ? -9.509 8.098 3.346 1.00 90.06 94 LEU A O 1
ATOM 720 N N . GLY A 1 95 ? -8.901 8.458 5.479 1.00 91.56 95 GLY A N 1
ATOM 721 C CA . GLY A 1 95 ? -7.483 8.677 5.194 1.00 91.56 95 GLY A CA 1
ATOM 722 C C . GLY A 1 95 ? -6.810 7.439 4.598 1.00 91.56 95 GLY A C 1
ATOM 723 O O . GLY A 1 95 ? -6.138 7.541 3.578 1.00 91.56 95 GLY A O 1
ATOM 724 N N . THR A 1 96 ? -7.047 6.256 5.175 1.00 90.38 96 THR A N 1
ATOM 725 C CA . THR A 1 96 ? -6.547 4.987 4.622 1.00 90.38 96 THR A CA 1
ATOM 726 C C . THR A 1 96 ? -7.135 4.700 3.244 1.00 90.38 96 THR A C 1
ATOM 728 O O . THR A 1 96 ? -6.401 4.275 2.360 1.00 90.38 96 THR A O 1
ATOM 731 N N . LEU A 1 97 ? -8.426 4.976 3.028 1.00 91.19 97 LEU A N 1
ATOM 732 C CA . LEU A 1 97 ? -9.059 4.808 1.719 1.00 91.19 97 LEU A CA 1
ATOM 733 C C . LEU A 1 97 ? -8.446 5.743 0.677 1.00 91.19 97 LEU A C 1
ATOM 735 O O . LEU A 1 97 ? -8.090 5.292 -0.404 1.00 91.19 97 LEU A O 1
ATOM 739 N N . ALA A 1 98 ? -8.298 7.025 1.007 1.00 92.31 98 ALA A N 1
ATOM 740 C CA . ALA A 1 98 ? -7.691 8.007 0.118 1.00 92.31 98 ALA A CA 1
ATOM 741 C C . ALA A 1 98 ? -6.238 7.640 -0.216 1.00 92.31 98 ALA A C 1
ATOM 743 O O . ALA A 1 98 ? -5.843 7.715 -1.377 1.00 92.31 98 ALA A O 1
ATOM 744 N N . GLY A 1 99 ? -5.468 7.189 0.780 1.00 91.44 99 GLY A N 1
ATOM 745 C CA . GLY A 1 99 ? -4.106 6.697 0.581 1.00 91.44 99 GLY A CA 1
ATOM 746 C C . GLY A 1 99 ? -4.055 5.487 -0.352 1.00 91.44 99 GLY A C 1
ATOM 747 O O . GLY A 1 99 ? -3.281 5.494 -1.305 1.00 91.44 99 GLY A O 1
ATOM 748 N N . ALA A 1 100 ? -4.921 4.494 -0.126 1.00 90.69 100 ALA A N 1
ATOM 749 C CA . ALA A 1 100 ? -5.015 3.309 -0.975 1.00 90.69 100 ALA A CA 1
ATOM 750 C C . ALA A 1 100 ? -5.395 3.673 -2.419 1.00 90.69 100 ALA A C 1
ATOM 752 O O . ALA A 1 100 ? -4.717 3.248 -3.343 1.00 90.69 100 ALA A O 1
ATOM 753 N N . VAL A 1 101 ? -6.398 4.539 -2.622 1.00 92.94 101 VAL A N 1
ATOM 754 C CA . VAL A 1 101 ? -6.774 5.031 -3.962 1.00 92.94 101 VAL A CA 1
ATOM 755 C C . VAL A 1 101 ? -5.607 5.758 -4.634 1.00 92.94 101 VAL A C 1
ATOM 757 O O . VAL A 1 101 ? -5.354 5.546 -5.817 1.00 92.94 101 VAL A O 1
ATOM 760 N N . GLY A 1 102 ? -4.881 6.601 -3.894 1.00 92.75 102 GLY A N 1
ATOM 761 C CA . GLY A 1 102 ? -3.701 7.295 -4.410 1.00 92.75 102 GLY A CA 1
ATOM 762 C C . GLY A 1 102 ? -2.614 6.329 -4.885 1.00 92.75 102 GLY A C 1
ATOM 763 O O . GLY A 1 102 ? -2.062 6.519 -5.969 1.00 92.75 102 GLY A O 1
ATOM 764 N N . LEU A 1 103 ? -2.359 5.266 -4.117 1.00 90.81 103 LEU A N 1
ATOM 765 C CA . LEU A 1 103 ? -1.450 4.187 -4.506 1.00 90.81 103 LEU A CA 1
ATOM 766 C C . LEU A 1 103 ? -1.921 3.470 -5.770 1.00 90.81 103 LEU A C 1
ATOM 768 O O . LEU A 1 103 ? -1.142 3.331 -6.709 1.00 90.81 103 LEU A O 1
ATOM 772 N N . THR A 1 104 ? -3.208 3.128 -5.844 1.00 91.88 104 THR A N 1
ATOM 773 C CA . THR A 1 104 ? -3.772 2.445 -7.013 1.00 91.88 104 THR A CA 1
ATOM 774 C C . THR A 1 104 ? -3.622 3.286 -8.273 1.00 91.88 104 THR A C 1
ATOM 776 O O . THR A 1 104 ? -3.254 2.772 -9.327 1.00 91.88 104 THR A O 1
ATOM 779 N N . LEU A 1 105 ? -3.881 4.594 -8.183 1.00 93.19 105 LEU A N 1
ATOM 780 C CA . LEU A 1 105 ? -3.705 5.517 -9.305 1.00 93.19 105 LEU A CA 1
ATOM 781 C C . LEU A 1 105 ? -2.240 5.599 -9.740 1.00 93.19 105 LEU A C 1
ATOM 783 O O . LEU A 1 105 ? -1.955 5.591 -10.939 1.00 93.19 105 LEU A O 1
ATOM 787 N N . LEU A 1 106 ? -1.315 5.639 -8.779 1.00 91.44 106 LEU A N 1
ATOM 788 C CA . LEU A 1 106 ? 0.115 5.629 -9.060 1.00 91.44 106 LEU A CA 1
ATOM 789 C C . LEU A 1 106 ? 0.550 4.314 -9.727 1.00 91.44 106 LEU A C 1
ATOM 791 O O . LEU A 1 106 ? 1.331 4.346 -10.679 1.00 91.44 106 LEU A O 1
ATOM 795 N N . ASP A 1 107 ? 0.011 3.178 -9.289 1.00 91.25 107 ASP A N 1
ATOM 796 C CA . ASP A 1 107 ? 0.295 1.864 -9.865 1.00 91.25 107 ASP A CA 1
ATOM 797 C C . ASP A 1 107 ? -0.299 1.708 -11.274 1.00 91.25 107 ASP A C 1
ATOM 799 O O . ASP A 1 107 ? 0.360 1.169 -12.165 1.00 91.25 107 ASP A O 1
ATOM 803 N N . VAL A 1 108 ? -1.492 2.252 -11.536 1.00 90.75 108 VAL A N 1
ATOM 804 C CA . VAL A 1 108 ? -2.082 2.313 -12.887 1.00 90.75 108 VAL A CA 1
ATOM 805 C C . VAL A 1 108 ? -1.249 3.202 -13.811 1.00 90.75 108 VAL A C 1
ATOM 807 O O . VAL A 1 108 ? -0.967 2.812 -14.947 1.00 90.75 108 VAL A O 1
ATOM 810 N N . TYR A 1 109 ? -0.804 4.363 -13.325 1.00 91.38 109 TYR A N 1
ATOM 811 C CA . TYR A 1 109 ? 0.112 5.231 -14.063 1.00 91.38 109 TYR A CA 1
ATOM 812 C C . TYR A 1 109 ? 1.434 4.515 -14.364 1.00 91.38 109 TYR A C 1
ATOM 814 O O . TYR A 1 109 ? 1.925 4.518 -15.491 1.00 91.38 109 TYR A O 1
ATOM 822 N N . ALA A 1 110 ? 2.003 3.816 -13.387 1.00 88.62 110 ALA A N 1
ATOM 823 C CA . ALA A 1 110 ? 3.197 3.022 -13.612 1.00 88.62 110 ALA A CA 1
ATOM 824 C C . ALA A 1 110 ? 2.942 1.923 -14.659 1.00 88.62 110 ALA A C 1
ATOM 826 O O . ALA A 1 110 ? 3.725 1.770 -15.598 1.00 88.62 110 ALA A O 1
ATOM 827 N N . ALA A 1 111 ? 1.815 1.212 -14.580 1.00 87.69 111 ALA A N 1
ATOM 828 C CA . ALA A 1 111 ? 1.452 0.168 -15.533 1.00 87.69 111 ALA A CA 1
ATOM 829 C C . ALA A 1 111 ? 1.322 0.692 -16.973 1.00 87.69 111 ALA A C 1
ATOM 831 O O . ALA A 1 111 ? 1.704 -0.028 -17.903 1.00 87.69 111 ALA A O 1
ATOM 832 N N . SER A 1 112 ? 0.825 1.918 -17.175 1.00 86.88 112 SER A N 1
ATOM 833 C CA . SER A 1 112 ? 0.767 2.540 -18.504 1.00 86.88 112 SER A CA 1
ATOM 834 C C . SER A 1 112 ? 2.162 2.916 -19.011 1.00 86.88 112 SER A C 1
ATOM 836 O O . SER A 1 112 ? 2.506 2.550 -20.134 1.00 86.88 112 SER A O 1
ATOM 838 N N . THR A 1 113 ? 3.030 3.484 -18.166 1.00 84.69 113 THR A N 1
ATOM 839 C CA . THR A 1 113 ? 4.417 3.809 -18.564 1.00 84.69 113 THR A CA 1
ATOM 840 C C . THR A 1 113 ? 5.248 2.573 -18.923 1.00 84.69 113 THR A C 1
ATOM 842 O O . THR A 1 113 ? 6.092 2.626 -19.819 1.00 84.69 113 THR A O 1
ATOM 845 N N . PHE A 1 114 ? 5.002 1.428 -18.274 1.00 79.94 114 PHE A N 1
ATOM 846 C CA . PHE A 1 114 ? 5.645 0.154 -18.616 1.00 79.94 114 PHE A CA 1
ATOM 847 C C . PHE A 1 114 ? 4.984 -0.569 -19.805 1.00 79.94 114 PHE A C 1
ATOM 849 O O . PHE A 1 114 ? 5.504 -1.596 -20.242 1.00 79.94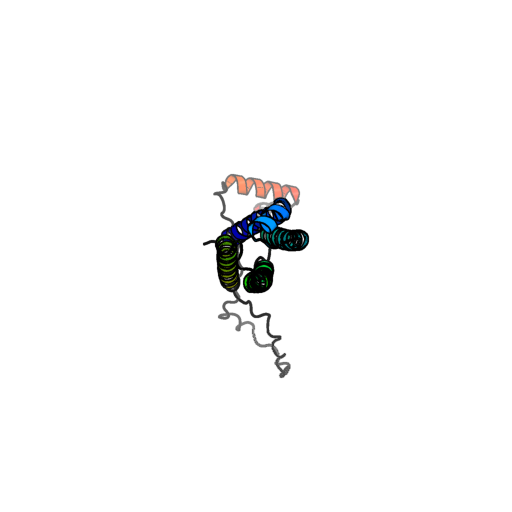 114 PHE A O 1
ATOM 856 N N . ALA A 1 115 ? 3.839 -0.100 -20.318 1.00 69.25 115 ALA A N 1
ATOM 857 C CA . ALA A 1 115 ? 3.180 -0.669 -21.502 1.00 69.25 115 ALA A CA 1
ATOM 858 C C . ALA A 1 115 ? 3.852 -0.240 -22.815 1.00 69.25 115 ALA A C 1
ATOM 860 O O . ALA A 1 115 ? 3.791 -0.965 -23.803 1.00 69.25 115 ALA A O 1
ATOM 861 N N . GLU A 1 116 ? 4.521 0.909 -22.803 1.00 59.06 116 GLU A N 1
ATOM 862 C CA . GLU A 1 116 ? 5.163 1.561 -23.948 1.00 59.06 116 GLU A CA 1
ATOM 863 C C . GLU A 1 116 ? 6.579 1.017 -24.247 1.00 59.06 116 GLU A C 1
ATOM 865 O O . GLU A 1 116 ? 7.483 1.747 -24.656 1.00 59.06 116 GLU A O 1
ATOM 870 N N . GLY A 1 117 ? 6.847 -0.264 -23.993 1.00 49.84 117 GLY A N 1
ATOM 871 C CA . GLY A 1 117 ? 7.932 -0.938 -24.713 1.00 49.84 117 GLY A CA 1
ATOM 872 C C . GLY A 1 117 ? 7.445 -1.187 -26.138 1.00 49.84 117 GLY A C 1
ATOM 873 O O . GLY A 1 117 ? 6.260 -1.508 -26.270 1.00 49.84 117 GLY A O 1
ATOM 874 N N . PRO A 1 118 ? 8.275 -1.066 -27.195 1.00 40.12 118 PRO A N 1
ATOM 875 C CA . PRO A 1 118 ? 7.861 -1.515 -28.513 1.00 40.12 118 PRO A CA 1
ATOM 876 C C . PRO A 1 118 ? 7.323 -2.923 -28.325 1.00 40.12 118 PRO A C 1
ATOM 878 O O . PRO A 1 118 ? 8.044 -3.822 -27.877 1.00 40.12 118 PRO A O 1
ATOM 881 N N . ARG A 1 119 ? 6.033 -3.111 -28.608 1.00 43.75 119 ARG A N 1
ATOM 882 C CA . ARG A 1 119 ? 5.547 -4.433 -28.945 1.00 43.75 119 ARG A CA 1
ATOM 883 C C . ARG A 1 119 ? 6.386 -4.769 -30.165 1.00 43.75 119 ARG A C 1
ATOM 885 O O . ARG A 1 119 ? 6.039 -4.353 -31.260 1.00 43.75 119 ARG A O 1
ATOM 892 N N . ARG A 1 120 ? 7.522 -5.458 -29.993 1.00 41.88 120 ARG A N 1
ATOM 893 C CA . ARG A 1 120 ? 7.943 -6.373 -31.045 1.00 41.88 120 ARG A CA 1
ATOM 894 C C . ARG A 1 120 ? 6.684 -7.199 -31.220 1.00 41.88 120 ARG A C 1
ATOM 896 O O . ARG A 1 120 ? 6.299 -7.821 -30.223 1.00 41.88 120 ARG A O 1
ATOM 903 N N . PRO A 1 121 ? 5.964 -7.078 -32.351 1.00 44.44 121 PRO A N 1
ATOM 904 C CA . PRO A 1 121 ? 4.881 -7.994 -32.600 1.00 44.44 121 PRO A CA 1
ATOM 905 C C . PRO A 1 121 ? 5.536 -9.345 -32.378 1.00 44.44 121 PRO A C 1
ATOM 907 O O . PRO A 1 121 ? 6.535 -9.672 -33.025 1.00 44.44 121 PRO A O 1
ATOM 910 N N . GLU A 1 122 ? 5.091 -10.031 -31.325 1.00 49.94 122 GLU A N 1
ATOM 911 C CA . GLU A 1 122 ? 5.220 -11.466 -31.215 1.00 49.94 122 GLU A CA 1
ATOM 912 C C . GLU A 1 122 ? 4.875 -11.915 -32.610 1.00 49.94 122 GLU A C 1
ATOM 914 O O . GLU A 1 122 ? 3.747 -11.644 -33.023 1.00 49.94 122 GLU A O 1
ATOM 919 N N . ARG A 1 123 ? 5.907 -12.314 -33.377 1.00 48.00 123 ARG A N 1
ATOM 920 C CA . ARG A 1 123 ? 5.802 -12.544 -34.811 1.00 48.00 123 ARG A CA 1
ATOM 921 C C . ARG A 1 123 ? 4.546 -13.367 -34.926 1.00 48.00 123 ARG A C 1
ATOM 923 O O . ARG A 1 123 ? 4.552 -14.526 -34.506 1.00 48.00 123 ARG A O 1
ATOM 930 N N . ALA A 1 124 ? 3.470 -12.727 -35.392 1.00 49.47 124 ALA A N 1
ATOM 931 C CA . ALA A 1 124 ? 2.311 -13.431 -35.861 1.00 49.47 124 ALA A CA 1
ATOM 932 C C . ALA A 1 124 ? 2.966 -14.456 -36.755 1.00 49.47 124 ALA A C 1
ATOM 934 O O . ALA A 1 124 ? 3.763 -14.057 -37.613 1.00 49.47 124 ALA A O 1
ATOM 935 N N . ARG A 1 125 ? 2.828 -15.739 -36.400 1.00 52.00 125 ARG A N 1
ATOM 936 C CA . ARG A 1 125 ? 3.278 -16.827 -37.254 1.00 52.00 125 ARG A CA 1
ATOM 937 C C . ARG A 1 125 ? 2.794 -16.398 -38.621 1.00 52.00 125 ARG A C 1
ATOM 939 O O . ARG A 1 125 ? 1.582 -16.321 -38.816 1.00 52.00 125 ARG A O 1
ATOM 946 N N . ALA A 1 126 ? 3.717 -15.934 -39.463 1.00 53.19 126 ALA A N 1
ATOM 947 C CA . ALA A 1 126 ? 3.345 -15.525 -40.793 1.00 53.19 126 ALA A CA 1
ATOM 948 C C . ALA A 1 126 ? 2.665 -16.779 -41.331 1.00 53.19 126 ALA A C 1
ATOM 950 O O . ALA A 1 126 ? 3.231 -17.867 -41.137 1.00 53.19 126 ALA A O 1
ATOM 951 N N . PRO A 1 127 ? 1.437 -16.692 -41.867 1.00 51.38 127 PRO A N 1
ATOM 952 C CA . PRO A 1 127 ? 0.926 -17.799 -42.648 1.00 51.38 127 PRO A CA 1
ATOM 953 C C . PRO A 1 127 ? 2.067 -18.165 -43.592 1.00 51.38 127 PRO A C 1
ATOM 955 O O . PRO A 1 127 ? 2.614 -17.275 -44.253 1.00 51.38 127 PRO A O 1
ATOM 958 N N . LEU A 1 128 ? 2.538 -19.413 -43.523 1.00 61.88 128 LEU A N 1
ATOM 959 C CA . LEU A 1 128 ? 3.515 -19.884 -44.494 1.00 61.88 128 LEU A CA 1
ATOM 960 C C . LEU A 1 128 ? 2.935 -19.512 -45.864 1.00 61.88 128 LEU A C 1
ATOM 962 O O . LEU A 1 128 ? 1.743 -19.766 -46.060 1.00 61.88 128 LEU A O 1
ATOM 966 N N . PRO A 1 129 ? 3.698 -18.852 -46.753 1.00 53.31 129 PRO A N 1
ATOM 967 C CA . PRO A 1 129 ? 3.211 -18.574 -48.092 1.00 53.31 129 PRO A CA 1
ATOM 968 C C . PRO A 1 129 ? 2.715 -19.895 -48.673 1.00 53.31 129 PRO A C 1
ATOM 970 O O . PRO A 1 129 ? 3.453 -20.881 -48.698 1.00 53.31 129 PRO A O 1
ATOM 973 N N . GLU A 1 130 ? 1.440 -19.941 -49.048 1.00 56.69 130 GLU A N 1
ATOM 974 C CA . GLU A 1 130 ? 0.790 -21.151 -49.558 1.00 56.69 130 GLU A CA 1
ATOM 975 C C . GLU A 1 130 ? 1.241 -21.468 -51.001 1.00 56.69 130 GLU A C 1
ATOM 977 O O . GLU A 1 130 ? 0.735 -22.388 -51.633 1.00 56.69 130 GLU A O 1
ATOM 982 N N . ASP A 1 131 ? 2.244 -20.748 -51.517 1.00 51.22 131 ASP A N 1
ATOM 983 C CA . ASP A 1 131 ? 2.843 -20.925 -52.834 1.00 51.22 131 ASP A CA 1
ATOM 984 C C . ASP A 1 131 ? 4.354 -21.213 -52.767 1.00 51.22 131 ASP A C 1
ATOM 986 O O . ASP A 1 131 ? 5.198 -20.526 -53.339 1.00 51.22 131 ASP A O 1
ATOM 990 N N . LEU A 1 132 ? 4.726 -22.341 -52.163 1.00 54.44 132 LEU A N 1
ATOM 991 C CA . LEU A 1 132 ? 5.994 -22.993 -52.508 1.00 54.44 132 LEU A CA 1
ATOM 992 C C . LEU A 1 132 ? 5.904 -23.594 -53.923 1.00 54.44 132 LEU A C 1
ATOM 994 O O . LEU A 1 132 ? 5.903 -24.808 -54.110 1.00 54.44 132 LEU A O 1
ATOM 998 N N . SER A 1 133 ? 5.848 -22.730 -54.936 1.00 53.78 133 SER A N 1
ATOM 999 C CA . SER A 1 133 ? 6.353 -23.074 -56.260 1.00 53.78 133 SER A CA 1
ATOM 1000 C C . SER A 1 133 ? 7.869 -22.864 -56.220 1.00 53.78 133 SER A C 1
ATOM 1002 O O . SER A 1 133 ? 8.312 -21.761 -55.885 1.00 53.78 133 SER A O 1
ATOM 1004 N N . PRO A 1 134 ? 8.701 -23.883 -56.493 1.00 45.53 134 PRO A N 1
ATOM 1005 C CA . PRO A 1 134 ? 10.146 -23.722 -56.477 1.00 45.53 134 PRO A CA 1
ATOM 1006 C C . PRO A 1 134 ? 10.555 -22.900 -57.704 1.00 45.53 134 PRO A C 1
ATOM 1008 O O . PRO A 1 134 ? 10.869 -23.444 -58.760 1.00 45.53 134 PRO A O 1
ATOM 1011 N N . ALA A 1 135 ? 10.523 -21.574 -57.582 1.00 52.19 135 ALA A N 1
ATOM 1012 C CA . ALA A 1 135 ? 11.079 -20.698 -58.598 1.00 52.19 135 ALA A CA 1
ATOM 1013 C C . ALA A 1 135 ? 12.604 -20.921 -58.648 1.00 52.19 135 ALA A C 1
ATOM 1015 O O . ALA A 1 135 ? 13.275 -20.812 -57.615 1.00 52.19 135 ALA A O 1
ATOM 1016 N N . PRO A 1 136 ? 13.177 -21.255 -59.817 1.00 51.81 136 PRO A N 1
ATOM 1017 C CA . PRO A 1 136 ? 14.606 -21.470 -59.942 1.00 51.81 136 PRO A CA 1
ATOM 1018 C C . PRO A 1 136 ? 15.331 -20.127 -59.803 1.00 51.81 136 PRO A C 1
ATOM 1020 O O . PRO A 1 136 ? 15.146 -19.232 -60.618 1.00 51.81 136 PRO A O 1
ATOM 1023 N N . TYR A 1 137 ? 16.139 -20.012 -58.747 1.00 55.56 137 TYR A N 1
ATOM 1024 C CA . TYR A 1 137 ? 17.241 -19.058 -58.573 1.00 55.56 137 TYR A CA 1
ATOM 1025 C C . TYR A 1 137 ? 16.966 -17.617 -59.057 1.00 55.56 137 TYR A C 1
ATOM 1027 O O . TYR A 1 137 ? 17.345 -17.230 -60.162 1.00 55.56 137 TYR A O 1
ATOM 1035 N N . ALA A 1 138 ? 16.363 -16.783 -58.205 1.00 46.94 138 ALA A N 1
ATOM 1036 C CA . ALA A 1 138 ? 16.374 -15.335 -58.424 1.00 46.94 138 ALA A CA 1
ATOM 1037 C C . ALA A 1 138 ? 17.758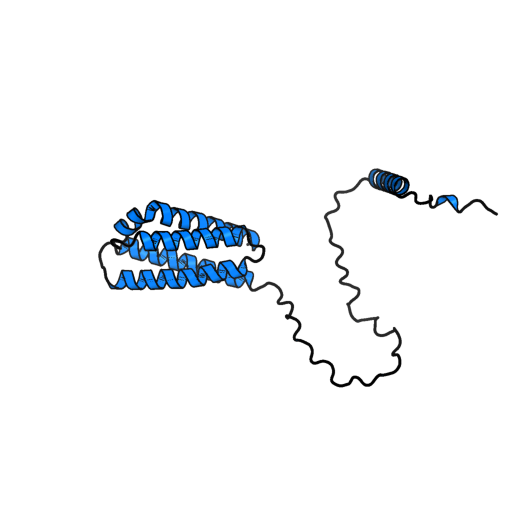 -14.748 -58.042 1.00 46.94 138 ALA A C 1
ATOM 1039 O O . ALA A 1 138 ? 18.316 -15.158 -57.020 1.00 46.94 138 ALA A O 1
ATOM 1040 N N . PRO A 1 139 ? 18.341 -13.810 -58.819 1.00 46.72 139 PRO A N 1
ATOM 1041 C CA . PRO A 1 139 ? 19.708 -13.331 -58.608 1.00 46.72 139 PRO A CA 1
ATOM 1042 C C . PRO A 1 139 ? 19.832 -12.454 -57.354 1.00 46.72 139 PRO A C 1
ATOM 1044 O O . PRO A 1 139 ? 18.877 -11.802 -56.937 1.00 46.72 139 PRO A O 1
ATOM 1047 N N . ALA A 1 140 ? 21.046 -12.381 -56.800 1.00 52.78 140 ALA A N 1
ATOM 1048 C CA . ALA A 1 140 ? 21.418 -11.688 -55.558 1.00 52.78 140 ALA A CA 1
ATOM 1049 C C . ALA A 1 140 ? 21.246 -10.146 -55.551 1.00 52.78 140 ALA A C 1
ATOM 1051 O O . ALA A 1 140 ? 21.830 -9.460 -54.714 1.00 52.78 140 ALA A O 1
ATOM 1052 N N . GLU A 1 141 ? 20.443 -9.572 -56.444 1.00 47.41 141 GLU A N 1
ATOM 1053 C CA . GLU A 1 141 ? 20.261 -8.120 -56.562 1.00 47.41 141 GLU A CA 1
ATOM 1054 C C . GLU A 1 141 ? 19.092 -7.574 -55.727 1.00 47.41 141 GLU A C 1
ATOM 1056 O O . GLU A 1 141 ? 19.007 -6.366 -55.513 1.00 47.41 141 GLU A O 1
ATOM 1061 N N . SER A 1 142 ? 18.255 -8.438 -55.136 1.00 54.41 142 SER A N 1
ATOM 1062 C CA . SER A 1 142 ? 17.152 -8.028 -54.245 1.00 54.41 142 SER A CA 1
ATOM 1063 C C . SER A 1 142 ? 17.606 -7.453 -52.892 1.00 54.41 142 SER A C 1
ATOM 1065 O O . SER A 1 142 ? 16.774 -7.087 -52.063 1.00 54.41 142 SER A O 1
ATOM 1067 N N . TRP A 1 143 ? 18.916 -7.389 -52.639 1.00 45.00 143 TRP A N 1
ATOM 1068 C CA . TRP A 1 143 ? 19.494 -6.920 -51.376 1.00 45.00 143 TRP A CA 1
ATOM 1069 C C . TRP A 1 143 ? 19.824 -5.422 -51.357 1.00 45.00 143 TRP A C 1
ATOM 1071 O O . TRP A 1 143 ? 19.995 -4.856 -50.276 1.00 45.00 143 TRP A O 1
ATOM 1081 N N . ARG A 1 144 ? 19.879 -4.736 -52.509 1.00 47.41 144 ARG A N 1
ATOM 1082 C CA . ARG A 1 144 ? 20.065 -3.276 -52.531 1.00 47.41 144 ARG A CA 1
ATOM 1083 C C . ARG A 1 144 ? 18.726 -2.564 -52.354 1.00 47.41 144 ARG A C 1
ATOM 1085 O O . ARG A 1 144 ? 18.024 -2.300 -53.320 1.00 47.41 144 ARG A O 1
ATOM 1092 N N . GLY A 1 145 ? 18.399 -2.253 -51.098 1.00 50.16 145 GLY A N 1
ATOM 1093 C CA . GLY A 1 145 ? 17.267 -1.389 -50.738 1.00 50.16 145 GLY A CA 1
ATOM 1094 C C . GLY A 1 145 ? 16.401 -1.869 -49.572 1.00 50.16 145 GLY A C 1
ATOM 1095 O O . GLY A 1 145 ? 15.439 -1.193 -49.231 1.00 50.16 145 GLY A O 1
ATOM 1096 N N . SER A 1 146 ? 16.713 -3.006 -48.939 1.00 56.44 146 SER A N 1
ATOM 1097 C CA . SER A 1 146 ? 15.853 -3.586 -47.893 1.00 56.44 146 SER A CA 1
ATOM 1098 C C . SER A 1 146 ? 16.078 -3.034 -46.478 1.00 56.44 146 SER A C 1
ATOM 1100 O O . SER A 1 146 ? 15.410 -3.483 -45.551 1.00 56.44 146 SER A O 1
ATOM 1102 N N . GLY A 1 147 ? 17.018 -2.102 -46.269 1.00 50.56 147 GLY A N 1
ATOM 1103 C CA . GLY A 1 147 ? 17.329 -1.542 -44.940 1.00 50.56 147 GLY A CA 1
ATOM 1104 C C . GLY A 1 147 ? 17.857 -2.560 -43.913 1.00 50.56 147 GLY A C 1
ATOM 1105 O O . GLY A 1 147 ? 18.170 -2.195 -42.787 1.00 50.56 147 GLY A O 1
ATOM 1106 N N . LEU A 1 148 ? 18.008 -3.837 -44.289 1.00 50.16 148 LEU A N 1
ATOM 1107 C CA . LEU A 1 148 ? 18.445 -4.924 -43.402 1.00 50.16 148 LEU A CA 1
ATOM 1108 C C . LEU A 1 148 ? 19.961 -4.945 -43.148 1.00 50.16 148 LEU A C 1
ATOM 1110 O O . LEU A 1 148 ? 20.431 -5.774 -42.374 1.00 50.16 148 LEU A O 1
ATOM 1114 N N . ALA A 1 149 ? 20.719 -4.047 -43.780 1.00 45.72 149 ALA A N 1
ATOM 1115 C CA . ALA A 1 149 ? 22.155 -3.887 -43.550 1.00 45.72 149 ALA A CA 1
ATOM 1116 C C . ALA A 1 149 ? 22.490 -2.773 -42.539 1.00 45.72 149 ALA A C 1
ATOM 1118 O O . ALA A 1 149 ? 23.638 -2.679 -42.117 1.00 45.72 149 ALA A O 1
ATOM 1119 N N . GLU A 1 150 ? 21.516 -1.950 -42.133 1.00 51.12 150 GLU A N 1
ATOM 1120 C CA . GLU A 1 150 ? 21.772 -0.779 -41.276 1.00 51.12 150 GLU A CA 1
ATOM 1121 C C . GLU A 1 150 ? 21.599 -1.067 -39.777 1.00 51.12 150 GLU A C 1
ATOM 1123 O O . GLU A 1 150 ? 21.998 -0.256 -38.950 1.00 51.12 150 GLU A O 1
ATOM 1128 N N . ASP A 1 151 ? 21.074 -2.242 -39.409 1.00 48.47 151 ASP A N 1
ATOM 1129 C CA . ASP A 1 151 ? 20.835 -2.626 -38.008 1.00 48.47 151 ASP A CA 1
ATOM 1130 C C . ASP A 1 151 ? 21.766 -3.757 -37.538 1.00 48.47 151 ASP A C 1
ATOM 1132 O O . ASP A 1 151 ? 21.388 -4.655 -36.781 1.00 48.47 151 ASP A O 1
ATOM 1136 N N . VAL A 1 152 ? 23.030 -3.716 -37.976 1.00 48.69 152 VAL A N 1
ATOM 1137 C CA . VAL A 1 152 ? 24.109 -4.334 -37.198 1.00 48.69 152 VAL A CA 1
ATOM 1138 C C . VAL A 1 152 ? 24.413 -3.355 -36.074 1.00 48.69 152 VAL A C 1
ATOM 1140 O O . VAL A 1 152 ? 25.273 -2.489 -36.202 1.00 48.69 152 VAL A O 1
ATOM 1143 N N . GLY A 1 153 ? 23.634 -3.456 -34.997 1.00 38.66 153 GLY A N 1
ATOM 1144 C CA . GLY A 1 153 ? 23.810 -2.677 -33.780 1.00 38.66 153 GLY A CA 1
ATOM 1145 C C . GLY A 1 153 ? 25.216 -2.863 -33.218 1.00 38.66 153 GLY A C 1
ATOM 1146 O O . GLY A 1 153 ? 25.467 -3.762 -32.416 1.00 38.66 153 GLY A O 1
ATOM 1147 N N . VAL A 1 154 ? 26.133 -1.995 -33.636 1.00 37.19 154 VAL A N 1
ATOM 1148 C CA . VAL A 1 154 ? 27.372 -1.742 -32.920 1.00 37.19 154 VAL A CA 1
ATOM 1149 C C . VAL A 1 154 ? 26.941 -1.030 -31.651 1.00 37.19 154 VAL A C 1
ATOM 1151 O O . VAL A 1 154 ? 26.490 0.114 -31.681 1.00 37.19 154 VAL A O 1
ATOM 1154 N N . ALA A 1 155 ? 27.000 -1.744 -30.531 1.00 36.50 155 ALA A N 1
ATOM 1155 C CA . ALA A 1 155 ? 26.912 -1.119 -29.229 1.00 36.50 155 ALA A CA 1
ATOM 1156 C C . ALA A 1 155 ? 28.008 -0.048 -29.172 1.00 36.50 155 ALA A C 1
ATOM 1158 O O . ALA A 1 155 ? 29.193 -0.375 -29.132 1.00 36.50 155 ALA A O 1
ATOM 1159 N N . HIS A 1 156 ? 27.622 1.226 -29.204 1.00 38.69 156 HIS A N 1
ATOM 1160 C CA . HIS A 1 156 ? 28.494 2.291 -28.737 1.00 38.69 156 HIS A CA 1
ATOM 1161 C C . HIS A 1 156 ? 28.610 2.136 -27.220 1.00 38.69 156 HIS A C 1
ATOM 1163 O O . HIS A 1 156 ? 27.879 2.752 -26.448 1.00 38.69 156 HIS A O 1
ATOM 1169 N N . GLU A 1 157 ? 29.506 1.243 -26.799 1.00 38.81 157 GLU A N 1
ATOM 1170 C CA . GLU A 1 157 ? 30.241 1.460 -25.564 1.00 38.81 157 GLU A CA 1
ATOM 1171 C C . GLU A 1 157 ? 30.961 2.798 -25.728 1.00 38.81 157 GLU A C 1
ATOM 1173 O O . GLU A 1 157 ? 31.657 3.022 -26.721 1.00 38.81 157 GLU A O 1
ATOM 1178 N N . GLU A 1 158 ? 30.723 3.712 -24.789 1.00 40.44 158 GLU A N 1
ATOM 1179 C CA . GLU A 1 158 ? 31.523 4.916 -24.614 1.00 40.44 158 GLU A CA 1
ATOM 1180 C C . GLU A 1 158 ? 32.984 4.479 -24.480 1.00 40.44 158 GLU A C 1
ATOM 1182 O O . GLU A 1 158 ? 33.439 4.058 -23.416 1.00 40.44 158 GLU A O 1
ATOM 1187 N N . THR A 1 159 ? 33.721 4.528 -25.588 1.00 40.38 159 THR A N 1
ATOM 1188 C CA . THR A 1 159 ? 35.166 4.380 -25.579 1.00 40.38 159 THR A CA 1
ATOM 1189 C C . THR A 1 159 ? 35.715 5.600 -24.867 1.00 40.38 159 THR A C 1
ATOM 1191 O O . THR A 1 159 ? 35.856 6.670 -25.461 1.00 40.38 159 THR A O 1
ATOM 1194 N N . ALA A 1 160 ? 36.013 5.426 -23.579 1.00 51.56 160 ALA A N 1
ATOM 1195 C CA . ALA A 1 160 ? 37.093 6.155 -22.943 1.00 51.56 160 ALA A CA 1
ATOM 1196 C C . ALA A 1 160 ? 38.269 6.158 -23.927 1.00 51.56 160 ALA A C 1
ATOM 1198 O O . ALA A 1 160 ? 38.606 5.111 -24.478 1.00 51.56 160 ALA A O 1
ATOM 1199 N N . GLU A 1 161 ? 38.794 7.344 -24.205 1.00 54.41 161 GLU A N 1
ATOM 1200 C CA . GLU A 1 161 ? 39.874 7.622 -25.145 1.00 54.41 161 GLU A CA 1
ATOM 1201 C C . GLU A 1 161 ? 41.075 6.705 -24.849 1.00 54.41 161 GLU A C 1
ATOM 1203 O O . GLU A 1 161 ? 41.915 6.988 -23.997 1.00 54.41 161 GLU A O 1
ATOM 1208 N N . GLU A 1 162 ? 41.097 5.526 -25.476 1.00 58.47 162 GLU A N 1
ATOM 1209 C CA . GLU A 1 162 ? 42.162 4.550 -25.292 1.00 58.47 162 GLU A CA 1
ATOM 1210 C C . GLU A 1 162 ? 43.373 5.013 -26.091 1.00 58.47 162 GLU A C 1
ATOM 1212 O O . GLU A 1 162 ? 43.334 5.075 -27.322 1.00 58.47 162 GLU A O 1
ATOM 1217 N N . ASP A 1 163 ? 44.452 5.307 -25.367 1.00 71.31 163 ASP A N 1
ATOM 1218 C CA . ASP A 1 163 ? 45.758 5.646 -25.921 1.00 71.31 163 ASP A CA 1
ATOM 1219 C C . ASP A 1 163 ? 46.142 4.641 -27.032 1.00 71.31 163 ASP A C 1
ATOM 1221 O O . ASP A 1 163 ? 46.230 3.428 -26.769 1.00 71.31 163 ASP A O 1
ATOM 1225 N N . PRO A 1 164 ? 46.350 5.102 -28.282 1.00 69.38 164 PRO A N 1
ATOM 1226 C CA . PRO A 1 164 ? 46.638 4.233 -29.419 1.00 69.38 164 PRO A CA 1
ATOM 1227 C C . PRO A 1 164 ? 47.867 3.345 -29.185 1.00 69.38 164 PRO A C 1
ATOM 1229 O O . PRO A 1 164 ? 47.881 2.198 -29.640 1.00 69.38 164 PRO A O 1
ATOM 1232 N N . ALA A 1 165 ? 48.846 3.809 -28.398 1.00 72.12 165 ALA A N 1
ATOM 1233 C CA . ALA A 1 165 ? 50.017 3.015 -28.036 1.00 72.12 165 ALA A CA 1
ATOM 1234 C C . ALA A 1 165 ? 49.655 1.829 -27.121 1.00 72.12 165 ALA A C 1
ATOM 1236 O O . ALA A 1 165 ? 50.126 0.704 -27.316 1.00 72.12 165 ALA A O 1
ATOM 1237 N N . ALA A 1 166 ? 48.751 2.045 -26.160 1.00 72.88 166 ALA A N 1
ATOM 1238 C CA . ALA A 1 166 ? 48.281 1.004 -25.248 1.00 72.88 166 ALA A CA 1
ATOM 1239 C C . ALA A 1 166 ? 47.416 -0.049 -25.962 1.00 72.88 166 ALA A C 1
ATOM 1241 O O . ALA A 1 166 ? 47.397 -1.224 -25.574 1.00 72.88 166 ALA A O 1
ATOM 1242 N N . ARG A 1 167 ? 46.693 0.349 -27.015 1.00 73.19 167 ARG A N 1
ATOM 1243 C CA . ARG A 1 167 ? 45.957 -0.577 -27.885 1.00 73.19 167 ARG A CA 1
ATOM 1244 C C . ARG A 1 167 ? 46.909 -1.450 -28.701 1.00 73.19 167 ARG A C 1
ATOM 1246 O O . ARG A 1 167 ? 46.726 -2.666 -28.751 1.00 73.19 167 ARG A O 1
ATOM 1253 N N . GLU A 1 168 ? 47.943 -0.856 -29.292 1.00 75.81 168 GLU A N 1
ATOM 1254 C CA . GLU A 1 168 ? 48.924 -1.589 -30.094 1.00 75.81 168 GLU A CA 1
ATOM 1255 C C . GLU A 1 168 ? 49.705 -2.607 -29.248 1.00 75.81 168 GLU A C 1
ATOM 1257 O O . GLU A 1 168 ? 49.877 -3.761 -29.646 1.00 75.81 168 GLU A O 1
ATOM 1262 N N . GLN A 1 169 ? 50.092 -2.227 -28.027 1.00 79.50 169 GLN A N 1
ATOM 1263 C CA . GLN A 1 169 ? 50.800 -3.115 -27.108 1.00 79.50 169 GLN A CA 1
ATOM 1264 C C . GLN A 1 169 ? 49.953 -4.328 -26.694 1.00 79.50 169 GLN A C 1
ATOM 1266 O O . GLN A 1 169 ? 50.453 -5.458 -26.703 1.00 79.50 169 GLN A O 1
ATOM 1271 N N . ARG A 1 170 ? 48.661 -4.119 -26.402 1.00 79.12 170 ARG A N 1
ATOM 1272 C CA . ARG A 1 170 ? 47.712 -5.206 -26.104 1.00 79.12 170 ARG A CA 1
ATOM 1273 C C . ARG A 1 170 ? 47.521 -6.138 -27.294 1.00 79.12 170 ARG A C 1
ATOM 1275 O O . ARG A 1 170 ? 47.472 -7.355 -27.118 1.00 79.12 170 ARG A O 1
ATOM 1282 N N . MET A 1 171 ? 47.471 -5.585 -28.504 1.00 72.75 171 MET A N 1
ATOM 1283 C CA . MET A 1 171 ? 47.318 -6.374 -29.724 1.00 72.75 171 MET A CA 1
ATOM 1284 C C . MET A 1 171 ? 48.555 -7.245 -29.991 1.00 72.75 171 MET A C 1
ATOM 1286 O O . MET A 1 171 ? 48.411 -8.437 -30.261 1.00 72.75 171 MET A O 1
ATOM 1290 N N . ARG A 1 172 ? 49.764 -6.701 -29.791 1.00 76.38 172 ARG A N 1
ATOM 1291 C CA . ARG A 1 172 ? 51.025 -7.462 -29.879 1.00 76.38 172 ARG A CA 1
ATOM 1292 C C . ARG A 1 172 ? 51.127 -8.552 -28.810 1.00 76.38 172 ARG A C 1
ATOM 1294 O O . ARG A 1 172 ? 51.639 -9.640 -29.070 1.00 76.38 172 ARG A O 1
ATOM 1301 N N . GLU A 1 173 ? 50.641 -8.295 -27.597 1.00 80.00 173 GLU A N 1
ATOM 1302 C CA . GLU A 1 173 ? 50.616 -9.310 -26.541 1.00 80.00 173 GLU A CA 1
ATOM 1303 C C . GLU A 1 173 ? 49.629 -10.443 -26.857 1.00 80.00 173 GLU A C 1
ATOM 1305 O O . GLU A 1 173 ? 49.969 -11.617 -26.697 1.00 80.00 173 GLU A O 1
ATOM 1310 N N . ALA A 1 174 ? 48.440 -10.109 -27.367 1.00 75.25 174 ALA A N 1
ATOM 1311 C CA . ALA A 1 174 ? 47.456 -11.092 -27.808 1.00 75.25 174 ALA A CA 1
ATOM 1312 C C . ALA A 1 174 ? 47.998 -11.967 -28.949 1.00 75.25 174 ALA A C 1
ATOM 1314 O O . ALA A 1 174 ? 47.851 -13.187 -28.906 1.00 75.25 174 ALA A O 1
ATOM 1315 N N . GLN A 1 175 ? 48.697 -11.368 -29.919 1.00 80.62 175 GLN A N 1
ATOM 1316 C CA . GLN A 1 175 ? 49.354 -12.098 -31.008 1.00 80.62 175 GLN A CA 1
ATOM 1317 C C . GLN A 1 175 ? 50.389 -13.101 -30.487 1.00 80.62 175 GLN A C 1
ATOM 1319 O O . GLN A 1 175 ? 50.371 -14.261 -30.902 1.00 80.62 175 GLN A O 1
ATOM 1324 N N . ARG A 1 176 ? 51.226 -12.701 -29.514 1.00 74.31 176 ARG A N 1
ATOM 1325 C CA . ARG A 1 176 ? 52.191 -13.610 -28.870 1.00 74.31 176 ARG A CA 1
ATOM 1326 C C . ARG A 1 176 ? 51.514 -14.770 -28.146 1.00 74.31 176 ARG A C 1
ATOM 1328 O O . ARG A 1 176 ? 51.974 -15.900 -28.265 1.00 74.31 176 ARG A O 1
ATOM 1335 N N . ARG A 1 177 ? 50.422 -14.515 -27.415 1.00 77.69 177 ARG A N 1
ATOM 1336 C CA . ARG A 1 177 ? 49.676 -15.572 -26.703 1.00 77.69 177 ARG A CA 1
ATOM 1337 C C . ARG A 1 177 ? 49.017 -16.569 -27.654 1.00 77.69 177 ARG A C 1
ATOM 1339 O O . ARG A 1 177 ? 48.888 -17.736 -27.305 1.00 77.69 177 ARG A O 1
ATOM 1346 N N . LEU A 1 178 ? 48.594 -16.103 -28.826 1.00 78.62 178 LEU A N 1
ATOM 1347 C CA . LEU A 1 178 ? 47.881 -16.904 -29.822 1.00 78.62 178 LEU A CA 1
ATOM 1348 C C . LEU A 1 178 ? 48.806 -17.568 -30.853 1.00 78.62 178 LEU A C 1
ATOM 1350 O O . LEU A 1 178 ? 48.320 -18.328 -31.686 1.00 78.62 178 LEU A O 1
ATOM 1354 N N . GLY A 1 179 ? 50.116 -17.298 -30.811 1.00 77.88 179 GLY A N 1
ATOM 1355 C CA . GLY A 1 179 ? 51.087 -17.872 -31.748 1.00 77.88 179 GLY A CA 1
ATOM 1356 C C . GLY A 1 179 ? 50.857 -17.456 -33.205 1.00 77.88 179 GLY A C 1
ATOM 1357 O O . GLY A 1 179 ? 51.198 -18.206 -34.117 1.00 77.88 179 GLY A O 1
ATOM 1358 N N . LEU A 1 180 ? 50.241 -16.292 -33.431 1.00 75.44 180 LEU A N 1
ATOM 1359 C CA . LEU A 1 180 ? 49.934 -15.793 -34.772 1.00 75.44 180 LEU A CA 1
ATOM 1360 C C . LEU A 1 180 ? 51.197 -15.196 -35.424 1.00 75.44 180 LEU A C 1
ATOM 1362 O O . LEU A 1 180 ? 51.931 -14.468 -34.753 1.00 75.44 180 LEU A O 1
ATOM 1366 N N . PRO A 1 181 ? 51.459 -15.477 -36.714 1.00 69.19 181 PRO A N 1
ATOM 1367 C CA . PRO A 1 181 ? 52.601 -14.917 -37.428 1.00 69.19 181 PRO A CA 1
ATOM 1368 C C . PRO A 1 181 ? 52.449 -13.405 -37.641 1.00 69.19 181 PRO A C 1
ATOM 1370 O O . PRO A 1 181 ? 51.352 -12.911 -37.911 1.00 69.19 181 PRO A O 1
ATOM 1373 N N . ASP A 1 182 ? 53.569 -12.690 -37.532 1.00 66.94 182 ASP A N 1
ATOM 1374 C CA . ASP A 1 182 ? 53.650 -11.235 -37.678 1.00 66.94 182 ASP A CA 1
ATOM 1375 C C . ASP A 1 182 ? 53.307 -10.821 -39.127 1.00 66.94 182 ASP A C 1
ATOM 1377 O O . ASP A 1 182 ? 53.903 -11.380 -40.062 1.00 66.94 182 ASP A O 1
ATOM 1381 N N . PRO A 1 183 ? 52.347 -9.902 -39.359 1.00 60.72 183 PRO A N 1
ATOM 1382 C CA . PRO A 1 183 ? 51.944 -9.481 -40.704 1.00 60.72 183 PRO A CA 1
ATOM 1383 C C . PRO A 1 183 ? 53.098 -8.954 -41.572 1.00 60.72 183 PRO A C 1
ATOM 1385 O O . PRO A 1 183 ? 53.047 -9.122 -42.792 1.00 60.72 183 PRO A O 1
ATOM 1388 N N . ASP A 1 184 ? 54.161 -8.415 -40.971 1.00 60.28 184 ASP A N 1
ATOM 1389 C CA . ASP A 1 184 ? 55.292 -7.832 -41.707 1.00 60.28 184 ASP A CA 1
ATOM 1390 C C . ASP A 1 184 ? 56.317 -8.870 -42.204 1.00 60.28 184 ASP A C 1
ATOM 1392 O O . ASP A 1 184 ? 57.221 -8.555 -42.977 1.00 60.28 184 ASP A O 1
ATOM 1396 N N . SER A 1 185 ? 56.151 -10.148 -41.851 1.00 58.47 185 SER A N 1
ATOM 1397 C CA . SER A 1 185 ? 57.061 -11.225 -42.274 1.00 58.47 185 SER A CA 1
ATOM 1398 C C . SER A 1 185 ? 56.917 -11.658 -43.745 1.00 58.47 185 SER A C 1
ATOM 1400 O O . SER A 1 185 ? 57.688 -12.493 -44.215 1.00 58.47 185 SER A O 1
ATOM 1402 N N . ARG A 1 186 ? 55.955 -11.106 -44.504 1.00 52.81 186 ARG A N 1
ATOM 1403 C CA . ARG A 1 186 ? 55.700 -11.491 -45.910 1.00 52.81 186 ARG A CA 1
ATOM 1404 C C . ARG A 1 186 ? 56.390 -10.633 -46.973 1.00 52.81 186 ARG A C 1
ATOM 1406 O O . ARG A 1 186 ? 56.166 -10.873 -48.156 1.00 52.81 186 ARG A O 1
ATOM 1413 N N . VAL A 1 187 ? 57.247 -9.682 -46.603 1.00 53.25 187 VAL A N 1
ATOM 1414 C CA . VAL A 1 187 ? 57.954 -8.832 -47.579 1.00 53.25 187 VAL A CA 1
ATOM 1415 C C . VAL A 1 187 ? 59.461 -9.068 -47.509 1.00 53.25 187 VAL A C 1
ATOM 1417 O O . VAL A 1 187 ? 60.208 -8.210 -47.061 1.00 53.25 187 VAL A O 1
ATOM 1420 N N . SER A 1 188 ? 59.925 -10.252 -47.915 1.00 51.28 188 SER A N 1
ATOM 1421 C CA . SER A 1 188 ? 61.338 -10.507 -48.263 1.00 51.28 188 SER A CA 1
ATOM 1422 C C . SER A 1 188 ? 61.487 -11.837 -49.001 1.00 51.28 188 SER A C 1
ATOM 1424 O O . SER A 1 188 ? 62.083 -12.769 -48.484 1.00 51.28 188 SER A O 1
ATOM 1426 N N . HIS A 1 189 ? 60.928 -11.935 -50.206 1.00 48.38 189 HIS A N 1
ATOM 1427 C CA . HIS A 1 189 ? 61.426 -12.841 -51.247 1.00 48.38 189 HIS A CA 1
ATOM 1428 C C . HIS A 1 189 ? 61.055 -12.255 -52.613 1.00 48.38 189 HIS A C 1
ATOM 1430 O O . HIS A 1 189 ? 59.997 -12.555 -53.164 1.00 48.38 189 HIS A O 1
ATOM 1436 N N . VAL A 1 190 ? 61.929 -11.385 -53.117 1.00 44.94 190 VAL A N 1
ATOM 1437 C CA . VAL A 1 190 ? 62.130 -11.117 -54.547 1.00 44.94 190 VAL A CA 1
ATOM 1438 C C . VAL A 1 190 ? 63.630 -11.151 -54.782 1.00 44.94 190 VAL A C 1
ATOM 1440 O O . VAL A 1 190 ? 64.344 -10.543 -53.952 1.00 44.94 190 VAL A O 1
#

Radius of gyration: 30.53 Å; chains: 1; bounding box: 82×34×77 Å